Protein AF-A0A7X7I0T3-F1 (afdb_monomer)

Secondary structure (DSSP, 8-state):
-HHHHHHHHHHHHHHHHHHHHHHHT---SHHHHHHHHHHHHHHHHHHHHHHHHHHHHHHHHHHHHHHHHH-HHHHIIIIIS--TT-HHHHTTTHHHHTTTT-SEEEEEETT-BEEEESS-GGGTT-B-HHHHHH--SS-EEEEEEETTEEEEEEEEEEEEEETTEEEEEEEEEE-SHHHHHHH--STTEEEEEEETTEEESS--S-BPPPBTTEEEETTEEEEEEEEE--BSSTT--EEEEEEE--

pLDDT: mean 88.67, std 10.83, range [48.09, 98.12]

Sequence (246 aa):
MIKTGVYIVITIIVTALLTMLIVKSLPVTDSTVRSVVTITDAELAVKERIAQLNAEMTAQINAFCNAVVADRYFSLKLYGENDRSAQEVVAFAGKYMSAMGFSALKIADSDHLIISSGHFPASSGNEIKKQISEYKNAPAVGNETIVDHTVLMYQIKKEFRISDYKLYALGGIEINESFFKKLTPWSKVSVFMKRGNTYEGIDVKTISELKDGKIIINDKEYFATTVPLASTDNGTETSLIVTLEK

Nearest PDB structures (foldseek):
  2zbb-assembly2_D  TM=5.749E-01  e=2.618E-06  unclassified
  3e4q-assembly1_A  TM=6.042E-01  e=1.495E-05  Sinorhizobium meliloti
  7psg-assembly2_D  TM=4.494E-01  e=7.888E-04  Pectobacterium atrosepticum SCRI1043
  6zj8-assembly3_C  TM=5.612E-01  e=1.794E-02  Bordetella pertussis Tohama I
  7k5n-assembly1_A-2  TM=4.704E-01  e=1.251E-02  Aeromonas caviae

Radius of gyration: 28.3 Å; Cα contacts (8 Å, |Δi|>4): 415; chains: 1; bounding box: 64×40×103 Å

Mean predicted aligned error: 9.07 Å

Foldseek 3Di:
DVVVVVVVVVVVVVVVVVVVVVVVPDPPPPPVVVQVVVQVVLLVLLVVLVVVVFVLQLVLQVVLLVVCLPDPVLCCCCPVVVPLVDPCFLQVQLVRQVVSQFPWKFKAFPQQATSYINQDSVSGRPHPPLVQVLADQTWAWDWDDRPHDIFIWGKGKDWDDRVVTIMMMMTTHTPALVVQVSSRPDDQKGKWKDWAPDIHNDDAPDWDDQDPQWIAGPNDIWRWDWAWGHHSPPPTTMIMIMTGHD

Structure (mmCIF, N/CA/C/O backbone):
data_AF-A0A7X7I0T3-F1
#
_entry.id   AF-A0A7X7I0T3-F1
#
loop_
_atom_site.group_PDB
_atom_site.id
_atom_site.type_symbol
_atom_site.label_atom_id
_atom_site.label_alt_id
_atom_site.label_comp_id
_atom_site.label_asym_id
_atom_site.label_entity_id
_atom_site.label_seq_id
_atom_site.pdbx_PDB_ins_code
_atom_site.Cartn_x
_atom_site.Cartn_y
_atom_site.Cartn_z
_atom_site.occupancy
_atom_site.B_iso_or_equiv
_atom_site.auth_seq_id
_atom_site.auth_comp_id
_atom_site.auth_asym_id
_atom_site.auth_atom_id
_atom_site.pdbx_PDB_model_num
ATOM 1 N N . MET A 1 1 ? -38.958 -22.159 75.747 1.00 53.78 1 MET A N 1
ATOM 2 C CA . MET A 1 1 ? -37.638 -21.869 75.138 1.00 53.78 1 MET A CA 1
ATOM 3 C C . MET A 1 1 ? -37.403 -22.502 73.762 1.00 53.78 1 MET A C 1
ATOM 5 O O . MET A 1 1 ? -36.651 -21.926 72.996 1.00 53.78 1 MET A O 1
ATOM 9 N N . ILE A 1 2 ? -38.049 -23.619 73.392 1.00 54.34 2 ILE A N 1
ATOM 10 C CA . ILE A 1 2 ? -37.765 -24.326 72.121 1.00 54.34 2 ILE A CA 1
ATOM 11 C C . ILE A 1 2 ? -38.328 -23.606 70.874 1.00 54.34 2 ILE A C 1
ATOM 13 O O . ILE A 1 2 ? -37.705 -23.624 69.818 1.00 54.34 2 ILE A O 1
ATOM 17 N N . LYS A 1 3 ? -39.467 -22.902 70.985 1.00 54.00 3 LYS A N 1
ATOM 18 C CA . LYS A 1 3 ? -40.108 -22.235 69.831 1.00 54.00 3 LYS A CA 1
ATOM 19 C C . LYS A 1 3 ? -39.268 -21.095 69.238 1.00 54.00 3 LYS A C 1
ATOM 21 O O . LYS A 1 3 ? -39.251 -20.938 68.026 1.00 54.00 3 LYS A O 1
ATOM 26 N N . THR A 1 4 ? -38.539 -20.340 70.060 1.00 58.94 4 THR A N 1
ATOM 27 C CA . THR A 1 4 ? -37.756 -19.173 69.613 1.00 58.94 4 THR A CA 1
ATOM 28 C C . THR A 1 4 ? -36.554 -19.568 68.750 1.00 58.94 4 THR A C 1
ATOM 30 O O . THR A 1 4 ? -36.248 -18.879 67.783 1.00 58.94 4 THR A O 1
ATOM 33 N N . GLY A 1 5 ? -35.918 -20.710 69.039 1.00 62.66 5 GLY A N 1
ATOM 34 C CA . GLY A 1 5 ? -34.796 -21.217 68.242 1.00 62.66 5 GLY A CA 1
ATOM 35 C C . GLY A 1 5 ? -35.208 -21.641 66.829 1.00 62.66 5 GLY A C 1
ATOM 36 O O . GLY A 1 5 ? -34.481 -21.385 65.875 1.00 62.66 5 GLY A O 1
ATOM 37 N N . VAL A 1 6 ? -36.409 -22.208 66.676 1.00 72.69 6 VAL A N 1
ATOM 38 C CA . VAL A 1 6 ? -36.930 -22.650 65.371 1.00 72.69 6 VAL A CA 1
ATOM 39 C C . VAL A 1 6 ? -37.205 -21.460 64.446 1.00 72.69 6 VAL A C 1
ATOM 41 O O . VAL A 1 6 ? -36.849 -21.510 63.272 1.00 72.69 6 VAL A O 1
ATOM 44 N N . TYR A 1 7 ? -37.756 -20.359 64.969 1.00 74.12 7 TYR A N 1
ATOM 45 C CA . TYR A 1 7 ? -37.988 -19.151 64.169 1.00 74.12 7 TYR A CA 1
ATOM 46 C C . TYR A 1 7 ? -36.688 -18.510 63.682 1.00 74.12 7 TYR A C 1
ATOM 48 O O . TYR A 1 7 ? -36.622 -18.093 62.533 1.00 74.12 7 TYR A O 1
ATOM 56 N N . ILE A 1 8 ? -35.639 -18.475 64.509 1.00 78.69 8 ILE A N 1
ATOM 57 C CA . ILE A 1 8 ? -34.341 -17.909 64.110 1.00 78.69 8 ILE A CA 1
ATOM 58 C C . ILE A 1 8 ? -33.733 -18.714 62.954 1.00 78.69 8 ILE A C 1
ATOM 60 O O . ILE A 1 8 ? -33.267 -18.130 61.977 1.00 78.69 8 ILE A O 1
ATOM 64 N N . VAL A 1 9 ? -33.794 -20.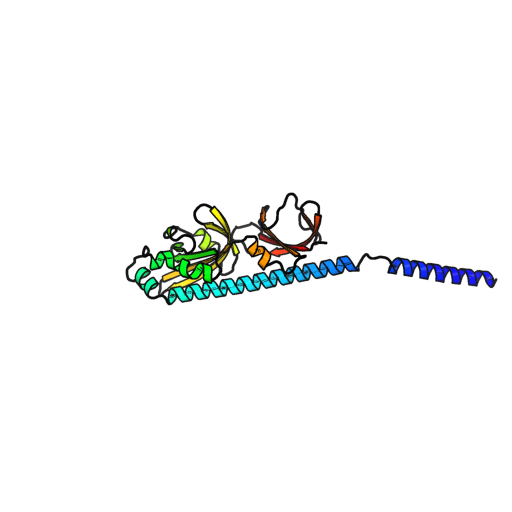047 63.029 1.00 79.75 9 VAL A N 1
ATOM 65 C CA . VAL A 1 9 ? -33.272 -20.930 61.976 1.00 79.75 9 VAL A CA 1
ATOM 66 C C . VAL A 1 9 ? -34.047 -20.754 60.669 1.00 79.75 9 VAL A C 1
ATOM 68 O O . VAL A 1 9 ? -33.432 -20.626 59.612 1.00 79.75 9 VAL A O 1
ATOM 71 N N . ILE A 1 10 ? -35.380 -20.677 60.727 1.00 80.81 10 ILE A N 1
ATOM 72 C CA . ILE A 1 10 ? -36.215 -20.460 59.536 1.00 80.81 10 ILE A CA 1
ATOM 73 C C . ILE A 1 10 ? -35.898 -19.107 58.892 1.00 80.81 10 ILE A C 1
ATOM 75 O O . ILE A 1 10 ? -35.709 -19.045 57.679 1.00 80.81 10 ILE A O 1
ATOM 79 N N . THR A 1 11 ? -35.777 -18.039 59.684 1.00 80.06 11 THR A N 1
ATOM 80 C CA . THR A 1 11 ? -35.464 -16.707 59.153 1.00 80.06 11 THR A CA 1
ATOM 81 C C . THR A 1 11 ? -34.104 -16.699 58.461 1.00 80.06 11 THR A C 1
ATOM 83 O O . THR A 1 11 ? -34.007 -16.198 57.350 1.00 80.06 11 THR A O 1
ATOM 86 N N . ILE A 1 12 ? -33.067 -17.313 59.043 1.00 83.38 12 ILE A N 1
ATOM 87 C CA . ILE A 1 12 ? -31.734 -17.390 58.416 1.00 83.38 12 ILE A CA 1
ATOM 88 C C . ILE A 1 12 ? -31.794 -18.121 57.069 1.00 83.38 12 ILE A C 1
ATOM 90 O O . ILE A 1 12 ? -31.225 -17.642 56.089 1.00 83.38 12 ILE A O 1
ATOM 94 N N . ILE A 1 13 ? -32.510 -19.248 57.005 1.00 82.81 13 ILE A N 1
ATOM 95 C CA . ILE A 1 13 ? -32.644 -20.036 55.774 1.00 82.81 13 ILE A CA 1
ATOM 96 C C . ILE A 1 13 ? -33.367 -19.226 54.694 1.00 82.81 13 ILE A C 1
ATOM 98 O O . ILE A 1 13 ? -32.905 -19.184 53.556 1.00 82.81 13 ILE A O 1
ATOM 102 N N . VAL A 1 14 ? -34.461 -18.543 55.042 1.00 83.19 14 VAL A N 1
ATOM 103 C CA . VAL A 1 14 ? -35.238 -17.737 54.089 1.00 83.19 14 VAL A CA 1
ATOM 104 C C . VAL A 1 14 ? -34.420 -16.554 53.571 1.00 83.19 14 VAL A C 1
ATOM 106 O O . VAL A 1 14 ? -34.392 -16.325 52.363 1.00 83.19 14 VAL A O 1
ATOM 109 N N . THR A 1 15 ? -33.697 -15.840 54.439 1.00 80.75 15 THR A N 1
ATOM 110 C CA . THR A 1 15 ? -32.866 -14.700 54.019 1.00 80.75 15 THR A CA 1
ATOM 111 C C . THR A 1 15 ? -31.697 -15.144 53.142 1.00 80.75 15 THR A C 1
ATOM 113 O O . THR A 1 15 ? -31.389 -14.466 52.166 1.00 80.75 15 THR A O 1
ATOM 116 N N . ALA A 1 16 ? -31.073 -16.290 53.443 1.00 78.81 16 ALA A N 1
ATOM 117 C CA . AL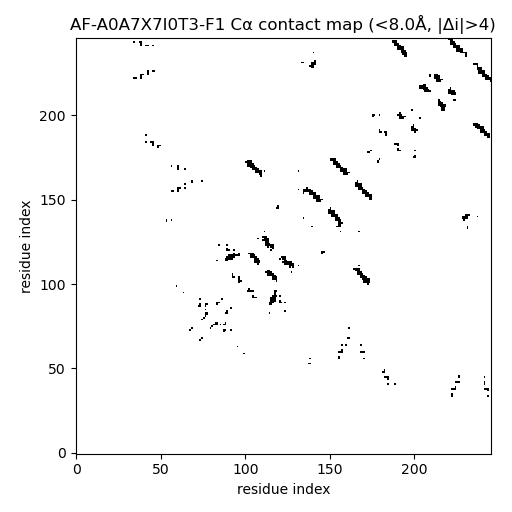A A 1 16 ? -30.010 -16.870 52.621 1.00 78.81 16 ALA A CA 1
ATOM 118 C C . ALA A 1 16 ? -30.523 -17.326 51.245 1.00 78.81 16 ALA A C 1
ATOM 120 O O . ALA A 1 16 ? -29.848 -17.135 50.234 1.00 78.81 16 ALA A O 1
ATOM 121 N N . LEU A 1 17 ? -31.738 -17.883 51.182 1.00 81.06 17 LEU A N 1
ATOM 122 C CA . LEU A 1 17 ? -32.360 -18.264 49.914 1.00 81.06 17 LEU A CA 1
ATOM 123 C C . LEU A 1 17 ? -32.689 -17.031 49.060 1.00 81.06 17 LEU A C 1
ATOM 125 O O . LEU A 1 17 ? -32.440 -17.031 47.855 1.00 81.06 17 LEU A O 1
ATOM 129 N N . LEU A 1 18 ? -33.216 -15.973 49.687 1.00 79.81 18 LEU A N 1
ATOM 130 C CA . LEU A 1 18 ? -33.549 -14.714 49.019 1.00 79.81 18 LEU A CA 1
ATOM 131 C C . LEU A 1 18 ? -32.305 -13.996 48.494 1.00 79.81 18 LEU A C 1
ATOM 133 O O . LEU A 1 18 ? -32.304 -13.564 47.344 1.00 79.81 18 LEU A O 1
ATOM 137 N N . THR A 1 19 ? -31.228 -13.904 49.278 1.00 72.69 19 THR A N 1
ATOM 138 C CA . THR A 1 19 ? -29.970 -13.308 48.800 1.00 72.69 19 THR A CA 1
ATOM 139 C C . THR A 1 19 ? -29.355 -14.127 47.673 1.00 72.69 19 THR A C 1
ATOM 141 O O . THR A 1 19 ? -28.902 -13.551 46.688 1.00 72.69 19 THR A O 1
ATOM 144 N N . MET A 1 20 ? -29.409 -15.460 47.745 1.00 73.62 20 MET A N 1
ATOM 145 C CA . MET A 1 20 ? -28.908 -16.328 46.678 1.00 73.62 20 MET A CA 1
ATOM 146 C C . MET A 1 20 ? -29.720 -16.195 45.379 1.00 73.62 20 MET A C 1
ATOM 148 O O . MET A 1 20 ? -29.139 -16.187 44.293 1.00 73.62 20 MET A O 1
ATOM 152 N N . LEU A 1 21 ? -31.047 -16.049 45.474 1.00 70.56 21 LEU A N 1
ATOM 153 C CA . LEU A 1 21 ? -31.927 -15.787 44.330 1.00 70.56 21 LEU A CA 1
ATOM 154 C C . LEU A 1 21 ? -31.662 -14.412 43.707 1.00 70.56 21 LEU A C 1
ATOM 156 O O . LEU A 1 21 ? -31.541 -14.318 42.488 1.00 70.56 21 LEU A O 1
ATOM 160 N N . ILE A 1 22 ? -31.495 -13.371 44.529 1.00 70.00 22 ILE A N 1
ATOM 161 C CA . ILE A 1 22 ? -31.182 -12.014 44.059 1.00 70.00 22 ILE A CA 1
ATOM 162 C C . ILE A 1 22 ? -29.817 -11.995 43.356 1.00 70.00 22 ILE A C 1
ATOM 164 O O . ILE A 1 22 ? -29.715 -11.480 42.245 1.00 70.00 22 ILE A O 1
ATOM 168 N N . VAL A 1 23 ? -28.792 -12.635 43.931 1.00 63.88 23 VAL A N 1
ATOM 169 C CA . VAL A 1 23 ? -27.448 -12.721 43.330 1.00 63.88 23 VAL A CA 1
ATOM 170 C C . VAL A 1 23 ? -27.455 -13.511 42.018 1.00 63.88 23 VAL A C 1
ATOM 172 O O . VAL A 1 23 ? -26.818 -13.086 41.059 1.00 63.88 23 VAL A O 1
ATOM 175 N N . LYS A 1 24 ? -28.214 -14.614 41.924 1.00 56.97 24 LYS A N 1
ATOM 176 C CA . LYS A 1 24 ? -28.375 -15.372 40.667 1.00 56.97 24 LYS A CA 1
ATOM 177 C C . LYS A 1 24 ? -29.175 -14.629 39.593 1.00 56.97 24 LYS A C 1
ATOM 179 O O . LYS A 1 24 ? -29.073 -14.986 38.425 1.00 56.97 24 LYS A O 1
ATOM 184 N N . SER A 1 25 ? -29.967 -13.628 39.976 1.00 56.88 25 SER A N 1
ATOM 185 C CA . SER A 1 25 ? -30.783 -12.827 39.056 1.00 56.88 25 SER A CA 1
ATOM 186 C C . SER A 1 25 ? -30.092 -11.559 38.536 1.00 56.88 25 SER A C 1
ATOM 188 O O . SER A 1 25 ? -30.668 -10.866 37.702 1.00 56.88 25 SER A O 1
ATOM 190 N N . LEU A 1 26 ? -28.871 -11.246 38.994 1.00 49.88 26 LEU A N 1
ATOM 191 C CA . LEU A 1 26 ? -28.099 -10.095 38.513 1.00 49.88 26 LEU A CA 1
ATOM 192 C C . LEU A 1 26 ? -27.456 -10.411 37.143 1.00 49.88 26 LEU A C 1
ATOM 194 O O . LEU A 1 26 ? -26.503 -11.188 37.095 1.00 49.88 26 LEU A O 1
ATOM 198 N N . PRO A 1 27 ? -27.891 -9.799 36.023 1.00 49.69 27 PRO A N 1
ATOM 199 C CA . PRO A 1 27 ? -27.422 -10.143 34.676 1.00 49.69 27 PRO A CA 1
ATOM 200 C C . PRO A 1 27 ? -26.126 -9.410 34.260 1.00 49.69 27 PRO A C 1
ATOM 202 O O . PRO A 1 27 ? -25.929 -9.103 33.087 1.00 49.69 27 PRO A O 1
ATOM 205 N N . VAL A 1 28 ? -25.239 -9.061 35.197 1.00 48.09 28 VAL A N 1
ATOM 206 C CA . VAL A 1 28 ? -24.283 -7.950 34.978 1.00 48.09 28 VAL A CA 1
ATOM 207 C C . VAL A 1 28 ? -22.886 -8.371 34.482 1.00 48.09 28 VAL A C 1
ATOM 209 O O . VAL A 1 28 ? -22.123 -7.521 34.033 1.00 48.09 28 VAL A O 1
ATOM 212 N N . THR A 1 29 ? -22.528 -9.655 34.461 1.00 51.72 29 THR A N 1
ATOM 213 C CA . THR A 1 29 ? -21.153 -10.078 34.102 1.00 51.72 29 THR A CA 1
ATOM 214 C C . THR A 1 29 ? -21.006 -10.777 32.752 1.00 51.72 29 THR A C 1
ATOM 216 O O . THR A 1 29 ? -19.935 -10.697 32.156 1.00 51.72 29 THR A O 1
ATOM 219 N N . ASP A 1 30 ? -22.052 -11.403 32.216 1.00 57.19 30 ASP A N 1
ATOM 220 C CA . ASP A 1 30 ? -21.900 -12.297 31.057 1.00 57.19 30 ASP A CA 1
ATOM 221 C C . ASP A 1 30 ? -21.823 -11.539 29.713 1.00 57.19 30 ASP A C 1
ATOM 223 O O . ASP A 1 30 ? -21.045 -11.882 28.824 1.00 57.19 30 ASP A O 1
ATOM 227 N N . SER A 1 31 ? -22.574 -10.442 29.563 1.00 60.25 31 SER A N 1
ATOM 228 C CA . SER A 1 31 ? -22.616 -9.659 28.316 1.00 60.25 31 SER A CA 1
ATOM 229 C C . SER A 1 31 ? -21.352 -8.826 28.084 1.00 60.25 31 SER A C 1
ATOM 231 O O . SER A 1 31 ? -20.845 -8.773 26.962 1.00 60.25 31 SER A O 1
ATOM 233 N N . THR A 1 32 ? -20.810 -8.208 29.135 1.00 62.56 32 THR A N 1
ATOM 234 C CA . THR A 1 32 ? -19.589 -7.393 29.053 1.00 62.56 32 THR A CA 1
ATOM 235 C C . THR A 1 32 ? -18.366 -8.262 28.783 1.00 62.56 32 THR A C 1
ATOM 237 O O . THR A 1 32 ? -17.605 -7.958 27.870 1.00 62.56 32 THR A O 1
ATOM 240 N N . VAL A 1 33 ? -18.200 -9.377 29.507 1.00 65.69 33 VAL A N 1
ATOM 241 C CA . VAL A 1 33 ? -17.082 -10.312 29.285 1.00 65.69 33 VAL A CA 1
ATOM 242 C C . VAL A 1 33 ? -17.146 -10.891 27.873 1.00 65.69 33 VAL A C 1
ATOM 244 O O . VAL A 1 33 ? -16.141 -10.892 27.166 1.00 65.69 33 VAL A O 1
ATOM 247 N N . ARG A 1 34 ? -18.336 -11.287 27.407 1.00 68.25 34 ARG A N 1
ATOM 248 C CA . ARG A 1 34 ? -18.523 -11.779 26.038 1.00 68.25 34 ARG A CA 1
ATOM 249 C C . ARG A 1 34 ? -18.203 -10.722 24.980 1.00 68.25 34 ARG A C 1
ATOM 251 O O . ARG A 1 34 ? -17.594 -11.056 23.968 1.00 68.25 34 ARG A O 1
ATOM 258 N N . SER A 1 35 ? -18.567 -9.461 25.209 1.00 72.75 35 SER A N 1
ATOM 259 C CA . SER A 1 35 ? -18.270 -8.361 24.278 1.00 72.75 35 SER A CA 1
ATOM 260 C C . SER A 1 35 ? -16.774 -8.039 24.223 1.00 72.75 35 SER A C 1
ATOM 262 O O . SER A 1 35 ? -16.250 -7.805 23.138 1.00 72.75 35 SER A O 1
ATOM 264 N N . VAL A 1 36 ? -16.076 -8.098 25.366 1.00 73.69 36 VAL A N 1
ATOM 265 C CA . VAL A 1 36 ? -14.615 -7.924 25.443 1.00 73.69 36 VAL A CA 1
ATOM 266 C C . VAL A 1 36 ? -13.885 -9.052 24.708 1.00 73.69 36 VAL A C 1
ATOM 268 O O . VAL A 1 36 ? -13.007 -8.783 23.899 1.00 73.69 36 VAL A O 1
ATOM 271 N N . VAL A 1 37 ? -14.289 -10.309 24.912 1.00 74.38 37 VAL A N 1
ATOM 272 C CA . VAL A 1 37 ? -13.724 -11.442 24.156 1.00 74.38 37 VAL A CA 1
ATOM 273 C C . VAL A 1 37 ? -13.967 -11.256 22.655 1.00 74.38 37 VAL A C 1
ATOM 275 O O . VAL A 1 37 ? -13.044 -11.367 21.857 1.00 74.38 37 VAL A O 1
ATOM 278 N N . THR A 1 38 ? -15.182 -10.854 22.273 1.00 84.56 38 THR A N 1
ATOM 279 C CA . THR A 1 38 ? -15.547 -10.669 20.860 1.00 84.56 38 THR A CA 1
ATOM 280 C C . THR A 1 38 ? -14.760 -9.534 20.188 1.00 84.56 38 THR A C 1
ATOM 282 O O . THR A 1 38 ? -14.400 -9.665 19.020 1.00 84.56 38 THR A O 1
ATOM 285 N N . ILE A 1 39 ? -14.475 -8.421 20.884 1.00 91.06 39 ILE A N 1
ATOM 286 C CA . ILE A 1 39 ? -13.665 -7.333 20.305 1.00 91.06 39 ILE A CA 1
ATOM 287 C C . ILE A 1 39 ? -12.184 -7.718 20.205 1.00 91.06 39 ILE A C 1
ATOM 289 O O . ILE A 1 39 ? -11.536 -7.353 19.228 1.00 91.06 39 ILE A O 1
ATOM 293 N N . THR A 1 40 ? -11.653 -8.500 21.151 1.00 90.38 40 THR A N 1
ATOM 294 C CA . THR A 1 40 ? -10.288 -9.040 21.056 1.00 90.38 40 THR A CA 1
ATOM 295 C C . THR A 1 40 ? -10.154 -10.018 19.888 1.00 90.38 40 THR A C 1
ATOM 297 O O . THR A 1 40 ? -9.192 -9.929 19.126 1.00 90.38 40 THR A O 1
ATOM 300 N N . ASP A 1 41 ? -11.141 -10.891 19.681 1.00 92.00 41 ASP A N 1
ATOM 301 C CA . ASP A 1 41 ? -11.177 -11.786 18.520 1.00 92.00 41 ASP A CA 1
ATOM 302 C C . ASP A 1 41 ? -11.267 -10.991 17.206 1.00 92.00 41 ASP A C 1
ATOM 304 O O . ASP A 1 41 ? -10.609 -11.326 16.219 1.00 92.00 41 ASP A O 1
ATOM 308 N N . ALA A 1 42 ? -12.043 -9.900 17.192 1.00 94.06 42 ALA A N 1
ATOM 309 C CA . ALA A 1 42 ? -12.144 -9.010 16.037 1.00 94.06 42 ALA A CA 1
ATOM 310 C C . ALA A 1 42 ? -10.808 -8.322 15.732 1.00 94.06 42 ALA A C 1
ATOM 312 O O . ALA A 1 42 ? -10.401 -8.254 14.573 1.00 94.06 42 ALA A O 1
ATOM 313 N N . GLU A 1 43 ? -10.105 -7.848 16.762 1.00 95.50 43 GLU A N 1
ATOM 314 C CA . GLU A 1 43 ? -8.767 -7.270 16.638 1.00 95.50 43 GLU A CA 1
ATOM 315 C C . GLU A 1 43 ? -7.781 -8.256 16.014 1.00 95.50 43 GLU A C 1
ATOM 317 O O . GLU A 1 43 ? -7.042 -7.900 15.094 1.00 95.50 43 GLU A O 1
ATOM 322 N N . LEU A 1 44 ? -7.782 -9.499 16.505 1.00 95.31 44 LEU A N 1
ATOM 323 C CA . LEU A 1 44 ? -6.905 -10.552 16.011 1.00 95.31 44 LEU A CA 1
ATOM 324 C C . LEU A 1 44 ? -7.208 -10.867 14.544 1.00 95.31 44 LEU A C 1
ATOM 326 O O . LEU A 1 44 ? -6.293 -10.874 13.724 1.00 95.31 44 LEU A O 1
ATOM 330 N N . ALA A 1 45 ? -8.484 -11.024 14.190 1.00 96.06 45 ALA A N 1
ATOM 331 C CA . ALA A 1 45 ? -8.901 -11.270 12.813 1.00 96.06 45 ALA A CA 1
ATOM 332 C C . ALA A 1 45 ? -8.509 -10.118 11.868 1.00 96.06 45 ALA A C 1
ATOM 334 O O . ALA A 1 45 ? -8.067 -10.356 10.744 1.00 96.06 45 ALA A O 1
ATOM 335 N N . VAL A 1 46 ? -8.628 -8.862 12.315 1.00 97.12 46 VAL A N 1
ATOM 336 C CA . VAL A 1 46 ? -8.185 -7.691 11.541 1.00 97.12 46 VAL A CA 1
ATOM 337 C C . VAL A 1 46 ? -6.664 -7.703 11.364 1.00 97.12 46 VAL A C 1
ATOM 339 O O . VAL A 1 46 ? -6.182 -7.509 10.247 1.00 97.12 46 VAL A O 1
ATOM 342 N N . LYS A 1 47 ? -5.894 -7.994 12.421 1.00 97.19 47 LYS A N 1
ATOM 343 C CA . LYS A 1 47 ? -4.428 -8.135 12.348 1.00 97.19 47 LYS A CA 1
ATOM 344 C C . LYS A 1 47 ? -4.003 -9.233 11.372 1.00 97.19 47 LYS A C 1
ATOM 346 O O . LYS A 1 47 ? -3.103 -9.008 10.564 1.00 97.19 47 LYS A O 1
ATOM 351 N N . GLU A 1 48 ? -4.661 -10.388 11.405 1.00 96.88 48 GLU A N 1
ATOM 352 C CA . GLU A 1 48 ? -4.407 -11.494 10.476 1.00 96.88 48 GLU A CA 1
ATOM 353 C C . GLU A 1 48 ? -4.701 -11.101 9.026 1.00 96.88 48 GLU A C 1
ATOM 355 O O . GLU A 1 48 ? -3.885 -11.363 8.144 1.00 96.88 48 GLU A O 1
ATOM 360 N N . ARG A 1 49 ? -5.816 -10.409 8.769 1.00 97.06 49 ARG A N 1
ATOM 361 C CA . ARG A 1 49 ? -6.171 -9.928 7.423 1.00 97.06 49 ARG A CA 1
ATOM 362 C C . ARG A 1 49 ? -5.188 -8.890 6.887 1.00 97.06 49 ARG A C 1
ATOM 364 O O . ARG A 1 49 ? -4.851 -8.935 5.708 1.00 97.06 49 ARG A O 1
ATOM 371 N N . ILE A 1 50 ? -4.674 -7.996 7.733 1.00 96.56 50 ILE A N 1
ATOM 372 C CA . ILE A 1 50 ? -3.598 -7.064 7.349 1.00 96.56 50 ILE A CA 1
ATOM 373 C C . ILE A 1 50 ? -2.314 -7.832 7.033 1.00 96.56 50 ILE A C 1
ATOM 375 O O . ILE A 1 50 ? -1.644 -7.534 6.048 1.00 96.56 50 ILE A O 1
ATOM 379 N N . ALA A 1 51 ? -1.962 -8.834 7.842 1.00 96.00 51 ALA A N 1
ATOM 380 C CA . ALA A 1 51 ? -0.783 -9.656 7.590 1.00 96.00 51 ALA A CA 1
ATOM 381 C C . ALA A 1 51 ? -0.898 -10.427 6.263 1.00 96.00 51 ALA A C 1
ATOM 383 O O . ALA A 1 51 ? 0.067 -10.473 5.498 1.00 96.00 51 ALA A O 1
ATOM 384 N N . GLN A 1 52 ? -2.082 -10.969 5.959 1.00 96.38 52 GLN A N 1
ATOM 385 C CA . GLN A 1 52 ? -2.391 -11.597 4.672 1.00 96.38 52 GLN A CA 1
ATOM 386 C C . GLN A 1 52 ? -2.265 -10.595 3.522 1.00 96.38 52 GLN A C 1
ATOM 388 O O . GLN A 1 52 ? -1.534 -10.862 2.572 1.00 96.38 52 GLN A O 1
ATOM 393 N N . LEU A 1 53 ? -2.871 -9.410 3.647 1.00 96.12 53 LEU A N 1
ATOM 394 C CA . LEU A 1 53 ? -2.764 -8.346 2.647 1.00 96.12 53 LEU A CA 1
ATOM 395 C C . LEU A 1 53 ? -1.302 -7.946 2.393 1.00 96.12 53 LEU A C 1
ATOM 397 O O . LEU A 1 53 ? -0.881 -7.801 1.248 1.00 96.12 53 LEU A O 1
ATOM 401 N N . ASN A 1 54 ? -0.497 -7.830 3.450 1.00 96.00 54 ASN A N 1
ATOM 402 C CA . ASN A 1 54 ? 0.926 -7.521 3.339 1.00 96.00 54 ASN A CA 1
ATOM 403 C C . ASN A 1 54 ? 1.697 -8.604 2.586 1.00 96.00 54 ASN A C 1
ATOM 405 O O . ASN A 1 54 ? 2.550 -8.288 1.750 1.00 96.00 54 ASN A O 1
ATOM 409 N N . ALA A 1 55 ? 1.407 -9.873 2.874 1.00 96.12 55 ALA A N 1
ATOM 410 C CA . ALA A 1 55 ? 2.013 -11.001 2.184 1.00 96.12 55 ALA A CA 1
ATOM 411 C C . ALA A 1 55 ? 1.612 -11.030 0.700 1.00 96.12 55 ALA A C 1
ATOM 413 O O . ALA A 1 55 ? 2.482 -11.187 -0.158 1.00 96.12 55 ALA A O 1
ATOM 414 N N . GLU A 1 56 ? 0.333 -10.805 0.391 1.00 96.38 56 GLU A N 1
ATOM 415 C CA . GLU A 1 56 ? -0.191 -10.725 -0.977 1.00 96.38 56 GLU A CA 1
ATOM 416 C C . GLU A 1 56 ? 0.467 -9.595 -1.772 1.00 96.38 56 GLU A C 1
ATOM 418 O O . GLU A 1 56 ? 1.045 -9.849 -2.830 1.00 96.38 56 GLU A O 1
ATOM 423 N N . MET A 1 57 ? 0.473 -8.369 -1.238 1.00 96.94 57 MET A N 1
ATOM 424 C CA . MET A 1 57 ? 1.114 -7.216 -1.880 1.00 96.94 57 MET A CA 1
ATOM 425 C C . MET A 1 57 ? 2.609 -7.453 -2.111 1.00 96.94 57 MET A C 1
ATOM 427 O O . MET A 1 57 ? 3.146 -7.104 -3.164 1.00 96.94 57 MET A O 1
ATOM 431 N N . THR A 1 58 ? 3.289 -8.080 -1.147 1.00 96.62 58 THR A N 1
ATOM 432 C CA . THR A 1 58 ? 4.707 -8.441 -1.268 1.00 96.62 58 THR A CA 1
ATOM 433 C C . THR A 1 58 ? 4.929 -9.471 -2.374 1.00 96.62 58 THR A C 1
ATOM 435 O O . THR A 1 58 ? 5.852 -9.332 -3.177 1.00 96.62 58 THR A O 1
ATOM 438 N N . ALA A 1 59 ? 4.086 -10.501 -2.455 1.00 96.94 59 ALA A N 1
ATOM 439 C CA . ALA A 1 59 ? 4.162 -11.502 -3.513 1.00 96.94 59 ALA A CA 1
ATOM 440 C C . ALA A 1 59 ? 3.907 -10.879 -4.895 1.00 96.94 59 ALA A C 1
ATOM 442 O O . ALA A 1 59 ? 4.681 -11.111 -5.824 1.00 96.94 59 ALA A O 1
ATOM 443 N N . GLN A 1 60 ? 2.880 -10.035 -5.014 1.00 97.38 60 GLN A N 1
ATOM 444 C CA . GLN A 1 60 ? 2.507 -9.348 -6.251 1.00 97.38 60 GLN A CA 1
ATOM 445 C C . GLN A 1 60 ? 3.606 -8.404 -6.743 1.00 97.38 60 GLN A C 1
ATOM 447 O O . GLN A 1 60 ? 3.995 -8.486 -7.907 1.00 97.38 60 GLN A O 1
ATOM 452 N N . ILE A 1 61 ? 4.168 -7.556 -5.871 1.00 97.44 61 ILE A N 1
ATOM 453 C CA . ILE A 1 61 ? 5.231 -6.627 -6.283 1.00 97.44 61 ILE A CA 1
ATOM 454 C C . ILE A 1 61 ? 6.513 -7.374 -6.673 1.00 97.44 61 ILE A C 1
ATOM 456 O O . ILE A 1 61 ? 7.184 -6.988 -7.625 1.00 97.44 61 ILE A O 1
ATOM 460 N N . ASN A 1 62 ? 6.838 -8.484 -6.001 1.00 97.12 62 ASN A N 1
ATOM 461 C CA . ASN A 1 62 ? 7.980 -9.316 -6.383 1.00 97.12 62 ASN A CA 1
ATOM 462 C C . ASN A 1 62 ? 7.751 -9.996 -7.742 1.00 97.12 62 ASN A C 1
ATOM 464 O O . ASN A 1 62 ? 8.654 -10.007 -8.579 1.00 97.12 62 ASN A O 1
ATOM 468 N N . ALA A 1 63 ? 6.551 -10.533 -7.982 1.00 97.69 63 ALA A N 1
ATOM 469 C CA . ALA A 1 63 ? 6.186 -11.122 -9.268 1.00 97.69 63 ALA A CA 1
ATOM 470 C C . ALA A 1 63 ? 6.246 -10.084 -10.399 1.00 97.69 63 ALA A C 1
ATOM 472 O O . ALA A 1 63 ? 6.764 -10.382 -11.474 1.00 97.69 63 ALA A O 1
ATOM 473 N N . PHE A 1 64 ? 5.793 -8.856 -10.136 1.00 98.12 64 PHE A N 1
ATOM 474 C CA . PHE A 1 64 ? 5.927 -7.740 -11.064 1.00 98.12 64 PHE A CA 1
ATOM 475 C C . PHE A 1 64 ? 7.386 -7.436 -11.394 1.00 98.12 64 PHE A C 1
ATOM 477 O O . PHE A 1 64 ? 7.745 -7.438 -12.567 1.00 98.12 64 PHE A O 1
ATOM 484 N N . CYS A 1 65 ? 8.244 -7.243 -10.388 1.00 97.69 65 CYS A N 1
ATOM 485 C CA . CYS A 1 65 ? 9.667 -6.990 -10.619 1.00 97.69 65 CYS A CA 1
ATOM 486 C C . CYS A 1 65 ? 10.313 -8.101 -11.461 1.00 97.69 65 CYS A C 1
ATOM 488 O O . CYS A 1 65 ? 11.063 -7.807 -12.387 1.00 97.69 65 CYS A O 1
ATOM 490 N N . ASN A 1 66 ? 9.983 -9.368 -11.196 1.00 97.19 66 ASN A N 1
ATOM 491 C CA . ASN A 1 66 ? 10.480 -10.496 -11.986 1.00 97.19 66 ASN A CA 1
ATOM 492 C C . ASN A 1 66 ? 9.989 -10.450 -13.442 1.00 97.19 66 ASN A C 1
ATOM 494 O O . ASN A 1 66 ? 10.763 -10.743 -14.351 1.00 97.19 66 ASN A O 1
ATOM 498 N N . ALA A 1 67 ? 8.732 -10.060 -13.674 1.00 96.75 67 ALA A N 1
ATOM 499 C CA . ALA A 1 67 ? 8.189 -9.890 -15.019 1.00 96.75 67 ALA A CA 1
ATOM 500 C C . ALA A 1 67 ? 8.898 -8.763 -15.785 1.00 96.75 67 ALA A C 1
ATOM 502 O O . ALA A 1 67 ? 9.231 -8.947 -16.951 1.00 96.75 67 ALA A O 1
ATOM 503 N N . VAL A 1 68 ? 9.194 -7.636 -15.124 1.00 96.62 68 VAL A N 1
ATOM 504 C CA . VAL A 1 68 ? 9.974 -6.538 -15.720 1.00 96.62 68 VAL A CA 1
ATOM 505 C C . VAL A 1 68 ? 11.379 -7.021 -16.097 1.00 96.62 68 VAL A C 1
ATOM 507 O O . VAL 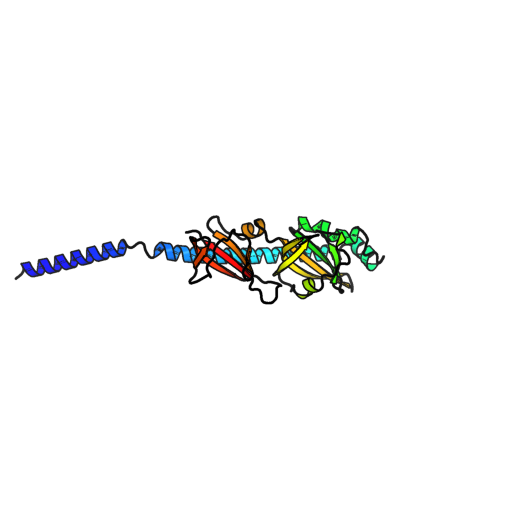A 1 68 ? 11.831 -6.788 -17.212 1.00 96.62 68 VAL A O 1
ATOM 510 N N . VAL A 1 69 ? 12.064 -7.727 -15.188 1.00 96.25 69 VAL A N 1
ATOM 511 C CA . VAL A 1 69 ? 13.425 -8.252 -15.417 1.00 96.25 69 VAL A CA 1
ATOM 512 C C . VAL A 1 69 ? 13.468 -9.258 -16.569 1.00 96.25 69 VAL A C 1
ATOM 514 O O . VAL A 1 69 ? 14.438 -9.291 -17.323 1.00 96.25 69 VAL A O 1
ATOM 517 N N . ALA A 1 70 ? 12.430 -10.081 -16.715 1.00 95.50 70 ALA A N 1
ATOM 518 C CA . ALA A 1 70 ? 12.344 -11.075 -17.780 1.00 95.50 70 ALA A CA 1
ATOM 519 C C . ALA A 1 70 ? 11.959 -10.478 -19.148 1.00 95.50 70 ALA A C 1
ATOM 521 O O . ALA A 1 70 ? 12.127 -11.149 -20.172 1.00 95.50 70 ALA A O 1
ATOM 522 N N . ASP A 1 71 ? 11.448 -9.243 -19.196 1.00 95.88 71 ASP A N 1
ATOM 523 C CA . ASP A 1 71 ? 10.997 -8.630 -20.442 1.00 95.88 71 ASP A CA 1
ATOM 524 C C . ASP A 1 71 ? 12.172 -8.051 -21.249 1.00 95.88 71 ASP A C 1
ATOM 526 O O . ASP A 1 71 ? 12.763 -7.003 -20.951 1.00 95.88 71 ASP A O 1
ATOM 530 N N . ARG A 1 72 ? 12.508 -8.769 -22.326 1.00 91.94 72 ARG A N 1
ATOM 531 C CA . ARG A 1 72 ? 13.597 -8.402 -23.238 1.00 91.94 72 ARG A CA 1
ATOM 532 C C . ARG A 1 72 ? 13.292 -7.135 -24.032 1.00 91.94 72 ARG A C 1
ATOM 534 O O . ARG A 1 72 ? 14.230 -6.404 -24.327 1.00 91.94 72 ARG A O 1
ATOM 541 N N . TYR A 1 73 ? 12.032 -6.875 -24.381 1.00 92.19 73 TYR A N 1
ATOM 542 C CA . TYR A 1 73 ? 11.649 -5.689 -25.152 1.00 92.19 73 TYR A CA 1
ATOM 543 C C . TYR A 1 73 ? 11.738 -4.432 -24.297 1.00 92.19 73 TYR A C 1
ATOM 545 O O . TYR A 1 73 ? 12.324 -3.446 -24.734 1.00 92.19 73 TYR A O 1
ATOM 553 N N . PHE A 1 74 ? 11.241 -4.494 -23.062 1.00 93.81 74 PHE A N 1
ATOM 554 C CA . PHE A 1 74 ? 11.388 -3.433 -22.074 1.00 93.81 74 PHE A CA 1
ATOM 555 C C . PHE A 1 74 ? 12.867 -3.091 -21.868 1.00 93.81 74 PHE A C 1
ATOM 557 O O . PHE A 1 74 ? 13.264 -1.936 -21.999 1.00 93.81 74 PHE A O 1
ATOM 564 N N . SER A 1 75 ? 13.699 -4.109 -21.628 1.00 92.75 75 SER A N 1
ATOM 565 C CA . SER A 1 75 ? 15.138 -3.931 -21.407 1.00 92.75 75 SER A CA 1
ATOM 566 C C . SER A 1 75 ? 15.867 -3.387 -22.643 1.00 92.75 75 SER A C 1
ATOM 568 O O . SER A 1 75 ? 16.703 -2.492 -22.518 1.00 92.75 75 SER A O 1
ATOM 570 N N . LEU A 1 76 ? 15.548 -3.895 -23.842 1.00 92.94 76 LEU A N 1
ATOM 571 C CA . LEU A 1 76 ? 16.143 -3.434 -25.100 1.00 92.94 76 LEU A CA 1
ATOM 572 C C . LEU A 1 76 ? 15.788 -1.972 -25.380 1.00 92.94 76 LEU A C 1
ATOM 574 O O . LEU A 1 76 ? 16.684 -1.191 -25.682 1.00 92.94 76 LEU A O 1
ATOM 578 N N . LYS A 1 77 ? 14.515 -1.588 -25.231 1.00 93.81 77 LYS A N 1
ATOM 579 C CA . LYS A 1 77 ? 14.070 -0.201 -25.414 1.00 93.81 77 LYS A CA 1
ATOM 580 C C . LYS A 1 77 ? 14.725 0.737 -24.410 1.00 93.81 77 LYS A C 1
ATOM 582 O O . LYS A 1 77 ? 15.319 1.737 -24.803 1.00 93.81 77 LYS A O 1
ATOM 587 N N . LEU A 1 78 ? 14.674 0.378 -23.129 1.00 91.31 78 LEU A N 1
ATOM 588 C CA . LEU A 1 78 ? 15.148 1.237 -22.052 1.00 91.31 78 LEU A CA 1
ATOM 589 C C . LEU A 1 78 ? 16.673 1.419 -22.055 1.00 91.31 78 LEU A C 1
ATOM 591 O O . LEU A 1 78 ? 17.136 2.532 -21.829 1.00 91.31 78 LEU A O 1
ATOM 595 N N . TYR A 1 79 ? 17.448 0.357 -22.302 1.00 90.19 79 TYR A N 1
ATOM 596 C CA . TYR A 1 79 ? 18.911 0.384 -22.140 1.00 90.19 79 TYR A CA 1
ATOM 597 C C . TYR A 1 79 ? 19.702 0.192 -23.434 1.00 90.19 79 TYR A C 1
ATOM 599 O O . TYR A 1 79 ? 20.810 0.707 -23.543 1.00 90.19 79 TYR A O 1
ATOM 607 N N . GLY A 1 80 ? 19.170 -0.551 -24.407 1.00 88.75 80 GLY A N 1
ATOM 608 C CA . GLY A 1 80 ? 19.838 -0.769 -25.693 1.00 88.75 80 GLY A CA 1
ATOM 609 C C . GLY A 1 80 ? 19.620 0.389 -26.663 1.00 88.75 80 GLY A C 1
ATOM 610 O O . GLY A 1 80 ? 20.571 0.896 -27.249 1.00 88.75 80 GLY A O 1
ATOM 611 N N . GLU A 1 81 ? 18.368 0.819 -26.807 1.00 92.06 81 GLU A N 1
ATOM 612 C CA . GLU A 1 81 ? 17.968 1.926 -27.686 1.00 92.06 81 GLU A CA 1
ATOM 613 C C . GLU A 1 81 ? 17.932 3.278 -26.954 1.00 92.06 81 GLU A C 1
ATOM 615 O O . GLU A 1 81 ? 17.881 4.322 -27.599 1.00 92.06 81 GLU A O 1
ATOM 620 N N . ASN A 1 82 ? 17.986 3.264 -25.615 1.00 89.56 82 ASN A N 1
ATOM 621 C CA . ASN A 1 82 ? 17.854 4.442 -24.751 1.00 89.56 82 ASN A CA 1
ATOM 622 C C . ASN A 1 82 ? 16.557 5.242 -25.008 1.00 89.56 82 ASN A C 1
ATOM 624 O O . ASN A 1 82 ? 16.502 6.458 -24.817 1.00 89.56 82 ASN A O 1
ATOM 628 N N . ASP A 1 83 ? 15.496 4.555 -25.432 1.00 92.56 83 ASP A N 1
ATOM 629 C CA . ASP A 1 83 ? 14.184 5.140 -25.685 1.00 92.56 83 ASP A CA 1
ATOM 630 C C . ASP A 1 83 ? 13.265 4.905 -24.483 1.00 92.56 83 ASP A C 1
ATOM 632 O O . ASP A 1 83 ? 12.492 3.946 -24.409 1.00 92.56 83 ASP A O 1
ATOM 636 N N . ARG A 1 84 ? 13.360 5.815 -23.509 1.00 88.75 84 ARG A N 1
ATOM 637 C CA . ARG A 1 84 ? 12.518 5.803 -22.298 1.00 88.75 84 ARG A CA 1
ATOM 638 C C . ARG A 1 84 ? 11.072 6.231 -22.580 1.00 88.75 84 ARG A C 1
ATOM 640 O O . ARG A 1 84 ? 10.208 6.027 -21.732 1.00 88.75 84 ARG A O 1
ATOM 647 N N . SER A 1 85 ? 10.823 6.841 -23.741 1.00 91.38 85 SER A N 1
ATOM 648 C CA . SER A 1 85 ? 9.505 7.329 -24.163 1.00 91.38 85 SER A CA 1
ATOM 649 C C . SER A 1 85 ? 8.691 6.297 -24.940 1.00 91.38 85 SER A C 1
ATOM 651 O O . SER A 1 85 ? 7.491 6.497 -25.135 1.00 91.38 85 SER A O 1
ATOM 653 N N . ALA A 1 86 ? 9.323 5.190 -25.344 1.00 93.31 86 ALA A N 1
ATOM 654 C CA . ALA A 1 86 ? 8.674 4.080 -26.023 1.00 93.31 86 ALA A CA 1
ATOM 655 C C . ALA A 1 86 ? 7.408 3.633 -25.280 1.00 93.31 86 ALA A C 1
ATOM 657 O O . ALA A 1 86 ? 7.405 3.454 -24.056 1.00 93.31 86 ALA A O 1
ATOM 658 N N . GLN A 1 87 ? 6.327 3.407 -26.029 1.00 91.12 87 GLN A N 1
ATOM 659 C CA . GLN A 1 87 ? 5.032 3.034 -25.461 1.00 91.12 87 GLN A CA 1
ATOM 660 C C . GLN A 1 87 ? 5.125 1.738 -24.640 1.00 91.12 87 GLN A C 1
ATOM 662 O O . GLN A 1 87 ? 4.491 1.602 -23.592 1.00 91.12 87 GLN A O 1
ATOM 667 N N . GLU A 1 88 ? 5.959 0.800 -25.085 1.00 90.75 88 GLU A N 1
ATOM 668 C CA . GLU A 1 88 ? 6.224 -0.480 -24.434 1.00 90.75 88 GLU A CA 1
ATOM 669 C C . GLU A 1 88 ? 6.884 -0.324 -23.060 1.00 90.75 88 GLU A C 1
ATOM 671 O O . GLU A 1 88 ? 6.735 -1.213 -22.221 1.00 90.75 88 GLU A O 1
ATOM 676 N N . VAL A 1 89 ? 7.568 0.800 -22.827 1.00 94.31 89 VAL A N 1
ATOM 677 C CA . VAL A 1 89 ? 8.206 1.166 -21.559 1.00 94.31 89 VAL A CA 1
ATOM 678 C C . VAL A 1 89 ? 7.213 1.928 -20.682 1.00 94.31 89 VAL A C 1
ATOM 680 O O . VAL A 1 89 ? 6.870 1.466 -19.589 1.00 94.31 89 VAL A O 1
ATOM 683 N N . VAL A 1 90 ? 6.671 3.050 -21.167 1.00 95.75 90 VAL A N 1
ATOM 684 C CA . VAL A 1 90 ? 5.837 3.946 -20.340 1.00 95.75 90 VAL A CA 1
ATOM 685 C C . VAL A 1 90 ? 4.523 3.306 -19.888 1.00 95.75 90 VAL A C 1
ATOM 687 O O . VAL A 1 90 ? 4.066 3.571 -18.777 1.00 95.75 90 VAL A O 1
ATOM 690 N N . ALA A 1 91 ? 3.949 2.408 -20.697 1.00 93.88 91 ALA A N 1
ATOM 691 C CA . ALA A 1 91 ? 2.701 1.709 -20.385 1.00 93.88 91 ALA A CA 1
ATOM 692 C C . ALA A 1 91 ? 2.909 0.297 -19.803 1.00 93.88 91 ALA A C 1
ATOM 694 O O . ALA A 1 91 ? 1.930 -0.409 -19.550 1.00 93.88 91 ALA A O 1
ATOM 695 N N . PHE A 1 92 ? 4.158 -0.140 -19.585 1.00 96.69 92 PHE A N 1
ATOM 696 C CA . PHE A 1 92 ? 4.468 -1.493 -19.106 1.00 96.69 92 PHE A CA 1
ATOM 697 C C . PHE A 1 92 ? 3.702 -1.864 -17.830 1.00 96.69 92 PHE A C 1
ATOM 699 O O . PHE A 1 92 ? 3.028 -2.894 -17.787 1.00 96.69 92 PHE A O 1
ATOM 706 N N . ALA A 1 93 ? 3.753 -1.003 -16.810 1.00 97.19 93 ALA A N 1
ATOM 707 C CA . ALA A 1 93 ? 3.080 -1.230 -15.533 1.00 97.19 93 ALA A CA 1
ATOM 708 C C . ALA A 1 93 ? 1.555 -1.394 -15.687 1.00 97.19 93 ALA A C 1
ATOM 710 O O . ALA A 1 93 ? 0.938 -2.176 -14.960 1.00 97.19 93 ALA A O 1
ATOM 711 N N . GLY A 1 94 ? 0.948 -0.728 -16.674 1.00 95.75 94 GLY A N 1
ATOM 712 C CA . GLY A 1 94 ? -0.491 -0.806 -16.944 1.00 95.75 94 GLY A CA 1
ATOM 713 C C . GLY A 1 94 ? -0.963 -2.208 -17.322 1.00 95.75 94 GLY A C 1
ATOM 714 O O . GLY A 1 94 ? -2.077 -2.588 -16.975 1.00 95.75 94 GLY A O 1
ATOM 715 N N . LYS A 1 95 ? -0.095 -3.021 -17.939 1.00 95.25 95 LYS A N 1
ATOM 716 C CA . LYS A 1 95 ? -0.406 -4.412 -18.317 1.00 95.25 95 LYS A CA 1
ATOM 717 C C . LYS A 1 95 ? -0.643 -5.324 -17.107 1.00 95.25 95 LYS A C 1
ATOM 719 O O . LYS A 1 95 ? -1.321 -6.338 -17.238 1.00 95.25 95 LYS A O 1
ATOM 724 N N . TYR A 1 96 ? -0.078 -4.978 -15.948 1.00 96.81 96 TYR A N 1
ATOM 725 C CA . TYR A 1 96 ? -0.080 -5.823 -14.750 1.00 96.81 96 TYR A CA 1
ATOM 726 C C . TYR A 1 96 ? -0.919 -5.257 -13.604 1.00 96.81 96 TYR A C 1
ATOM 728 O O . TYR A 1 96 ? -1.429 -6.030 -12.795 1.00 96.81 96 TYR A O 1
ATOM 736 N N . MET A 1 97 ? -1.081 -3.931 -13.544 1.00 96.00 97 MET A N 1
ATOM 737 C CA . MET A 1 97 ? -1.673 -3.210 -12.414 1.00 96.00 97 MET A CA 1
ATOM 738 C C . MET A 1 97 ? -2.990 -3.830 -11.920 1.00 96.00 97 MET A C 1
ATOM 740 O O . MET A 1 97 ? -3.069 -4.267 -10.773 1.00 96.00 97 MET A O 1
ATOM 744 N N . SER A 1 98 ? -3.995 -3.939 -12.793 1.00 93.00 98 SER A N 1
ATOM 745 C CA . SER A 1 98 ? -5.318 -4.447 -12.407 1.00 93.00 98 SER A CA 1
ATOM 746 C C . SER A 1 98 ? -5.319 -5.945 -12.096 1.00 93.00 98 SER A C 1
ATOM 748 O O . SER A 1 98 ? -5.984 -6.367 -11.154 1.00 93.00 98 SER A O 1
ATOM 750 N N . ALA A 1 99 ? -4.560 -6.754 -12.844 1.00 93.38 99 ALA A N 1
ATOM 751 C CA . ALA A 1 99 ? -4.473 -8.201 -12.620 1.00 93.38 99 ALA A CA 1
ATOM 752 C C . ALA A 1 99 ? -3.812 -8.544 -11.274 1.00 93.38 99 ALA A C 1
ATOM 754 O O . ALA A 1 99 ? -4.131 -9.559 -10.661 1.00 93.38 99 ALA A O 1
ATOM 755 N N . MET A 1 100 ? -2.918 -7.675 -10.800 1.00 94.38 100 MET A N 1
ATOM 756 C CA . MET A 1 100 ? -2.304 -7.762 -9.476 1.00 94.38 100 MET A CA 1
ATOM 757 C C . MET A 1 100 ? -3.151 -7.106 -8.380 1.00 94.38 100 MET A C 1
ATOM 759 O O . MET A 1 100 ? -2.738 -7.098 -7.231 1.00 94.38 100 MET A O 1
ATOM 763 N N . GLY A 1 101 ? -4.327 -6.560 -8.697 1.00 93.31 101 GLY A N 1
ATOM 764 C CA . GLY A 1 101 ? -5.202 -5.927 -7.709 1.00 93.31 101 GLY A CA 1
ATOM 765 C C . GLY A 1 101 ? -4.686 -4.592 -7.165 1.00 93.31 101 GLY A C 1
ATOM 766 O O . GLY A 1 101 ? -5.176 -4.139 -6.132 1.00 93.31 101 GLY A O 1
ATOM 767 N N . PHE A 1 102 ? -3.726 -3.957 -7.843 1.00 96.06 102 PHE A N 1
ATOM 768 C CA . PHE A 1 102 ? -3.253 -2.621 -7.495 1.00 96.06 102 PHE A CA 1
ATOM 769 C C . PHE A 1 102 ? -4.124 -1.544 -8.152 1.00 96.06 102 PHE A C 1
ATOM 771 O O . PHE A 1 102 ? -4.502 -1.657 -9.317 1.00 96.06 102 PHE A O 1
ATOM 778 N N . SER A 1 103 ? -4.386 -0.465 -7.415 1.00 95.12 103 SER A N 1
ATOM 779 C CA . SER A 1 103 ? -4.977 0.775 -7.935 1.00 95.12 103 SER A CA 1
ATOM 780 C C . SER A 1 103 ? -3.917 1.674 -8.580 1.00 95.12 103 SER A C 1
ATOM 782 O O . SER A 1 103 ? -4.218 2.452 -9.480 1.00 95.12 103 SER A O 1
ATOM 784 N N . ALA A 1 104 ? -2.663 1.559 -8.136 1.00 95.06 104 ALA A N 1
ATOM 785 C CA . ALA A 1 104 ? -1.525 2.265 -8.705 1.00 95.06 104 ALA A CA 1
ATOM 786 C C . ALA A 1 104 ? -0.300 1.348 -8.773 1.00 95.06 104 ALA A C 1
ATOM 788 O O . ALA A 1 104 ? 0.025 0.664 -7.807 1.00 95.06 104 ALA A O 1
ATOM 789 N N . LEU A 1 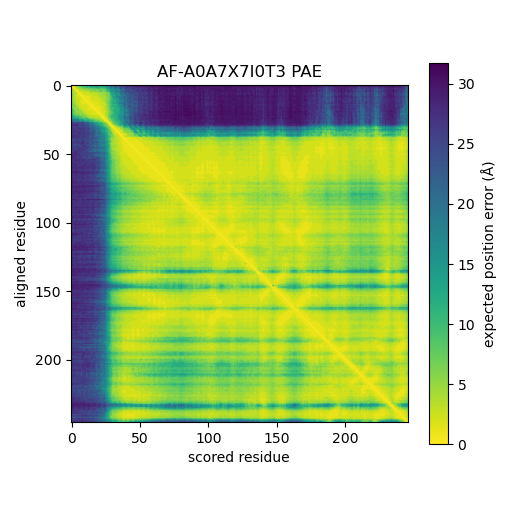105 ? 0.401 1.358 -9.908 1.00 96.75 105 LEU A N 1
ATOM 790 C CA . LEU A 1 105 ? 1.662 0.645 -10.094 1.00 96.75 105 LEU A CA 1
ATOM 791 C C . LEU A 1 105 ? 2.630 1.512 -10.902 1.00 96.75 105 LEU A C 1
ATOM 793 O O . LEU A 1 105 ? 2.250 2.028 -11.953 1.00 96.75 105 LEU A O 1
ATOM 797 N N . LYS A 1 106 ? 3.859 1.685 -10.414 1.00 96.75 106 LYS A N 1
ATOM 798 C CA . LYS A 1 106 ? 4.905 2.507 -11.041 1.00 96.75 106 LYS A CA 1
ATOM 799 C C . LYS A 1 106 ? 6.246 1.779 -11.056 1.00 96.75 106 LYS A C 1
ATOM 801 O O . LYS A 1 106 ? 6.546 1.014 -10.140 1.00 96.75 106 LYS A O 1
ATOM 806 N N . ILE A 1 107 ? 7.066 2.084 -12.058 1.00 97.56 107 ILE A N 1
ATOM 807 C CA . ILE A 1 107 ? 8.503 1.792 -12.096 1.00 97.56 107 ILE A CA 1
ATOM 808 C C . ILE A 1 107 ? 9.233 3.130 -12.114 1.00 97.56 107 ILE A C 1
ATOM 810 O O . ILE A 1 107 ? 8.889 3.992 -12.922 1.00 97.56 107 ILE A O 1
ATOM 814 N N . ALA A 1 108 ? 10.245 3.287 -11.271 1.00 97.00 108 ALA A N 1
ATOM 815 C CA . ALA A 1 108 ? 11.139 4.435 -11.267 1.00 97.00 108 ALA A CA 1
ATOM 816 C C . ALA A 1 108 ? 12.608 4.010 -11.318 1.00 97.00 108 ALA A C 1
ATOM 818 O O . ALA A 1 108 ? 12.957 2.893 -10.929 1.00 97.00 108 ALA A O 1
ATOM 819 N N . ASP A 1 109 ? 13.460 4.902 -11.813 1.00 95.88 109 ASP A N 1
ATOM 820 C CA . ASP A 1 109 ? 14.904 4.692 -11.888 1.00 95.88 109 ASP A CA 1
ATOM 821 C C . ASP A 1 109 ? 15.648 5.093 -10.604 1.00 95.88 109 ASP A C 1
ATOM 823 O O . ASP A 1 109 ? 15.052 5.460 -9.587 1.00 95.88 109 ASP A O 1
ATOM 827 N N . SER A 1 110 ? 16.978 5.005 -10.646 1.00 94.44 110 SER A N 1
ATOM 828 C CA . SER A 1 110 ? 17.869 5.417 -9.560 1.00 94.44 110 SER A CA 1
ATOM 829 C C . SER A 1 110 ? 17.809 6.908 -9.232 1.00 94.44 110 SER A C 1
ATOM 831 O O . SER A 1 110 ? 18.119 7.273 -8.099 1.00 94.44 110 SER A O 1
ATOM 833 N N . ASP A 1 111 ? 17.392 7.739 -10.187 1.00 94.81 111 ASP A N 1
ATOM 834 C CA . ASP A 1 111 ? 17.201 9.180 -10.013 1.00 94.81 111 ASP A CA 1
ATOM 835 C C . ASP A 1 111 ? 15.790 9.505 -9.495 1.00 94.81 111 ASP A C 1
ATOM 837 O O . ASP A 1 111 ? 15.460 10.661 -9.242 1.00 94.81 111 ASP A O 1
ATOM 841 N N . HIS A 1 112 ? 14.982 8.470 -9.238 1.00 95.50 112 HIS A N 1
ATOM 842 C CA . HIS A 1 112 ? 13.598 8.541 -8.778 1.00 95.50 112 HIS A CA 1
ATOM 843 C C . HIS A 1 112 ? 12.634 9.144 -9.801 1.00 95.50 112 HIS A C 1
ATOM 845 O O . HIS A 1 112 ? 11.572 9.641 -9.421 1.00 95.50 112 HIS A O 1
ATOM 851 N N . LEU A 1 113 ? 12.972 9.073 -11.087 1.00 96.06 113 LEU A N 1
ATOM 852 C CA . LEU A 1 113 ? 12.081 9.451 -12.174 1.00 96.06 113 LEU A CA 1
ATOM 853 C C . LEU A 1 113 ? 11.215 8.260 -12.563 1.00 96.06 113 LEU A C 1
ATOM 855 O O . LEU A 1 113 ? 11.706 7.138 -12.708 1.00 96.06 113 LEU A O 1
ATOM 859 N N . ILE A 1 114 ? 9.919 8.500 -12.753 1.00 96.12 114 ILE A N 1
ATOM 860 C CA . ILE A 1 114 ? 8.999 7.475 -13.243 1.00 96.12 114 ILE A CA 1
ATOM 861 C C . ILE A 1 114 ? 9.410 7.083 -14.665 1.00 96.12 114 ILE A C 1
ATOM 863 O O . ILE A 1 114 ? 9.459 7.921 -15.557 1.00 96.12 114 ILE A O 1
ATOM 867 N N . ILE A 1 115 ? 9.655 5.795 -14.886 1.00 96.62 115 ILE A N 1
ATOM 868 C CA . ILE A 1 115 ? 9.851 5.200 -16.213 1.00 96.62 115 ILE A CA 1
ATOM 869 C C . ILE A 1 115 ? 8.520 4.682 -16.764 1.00 96.62 115 ILE A C 1
ATOM 871 O O . ILE A 1 115 ? 8.244 4.782 -17.955 1.00 96.62 115 ILE A O 1
ATOM 875 N N . SER A 1 116 ? 7.699 4.089 -15.895 1.00 97.25 116 SER A N 1
ATOM 876 C CA . SER A 1 116 ? 6.447 3.437 -16.276 1.00 97.25 116 SER A CA 1
ATOM 877 C C . SER A 1 116 ? 5.383 3.665 -15.217 1.00 97.25 116 SER A C 1
ATOM 879 O O . SER A 1 116 ? 5.679 3.599 -14.024 1.00 97.25 116 SER A O 1
ATOM 881 N N . SER A 1 117 ? 4.143 3.895 -15.639 1.00 96.19 117 SER A N 1
ATOM 882 C CA . SER A 1 117 ? 3.009 4.095 -14.736 1.00 96.19 117 SER A CA 1
ATOM 883 C C . SER A 1 117 ? 1.765 3.421 -15.291 1.00 96.19 117 SER A C 1
ATOM 885 O O . SER A 1 117 ? 1.406 3.603 -16.453 1.00 96.19 117 SER A O 1
ATOM 887 N N . GLY A 1 118 ? 1.110 2.617 -14.455 1.00 94.75 11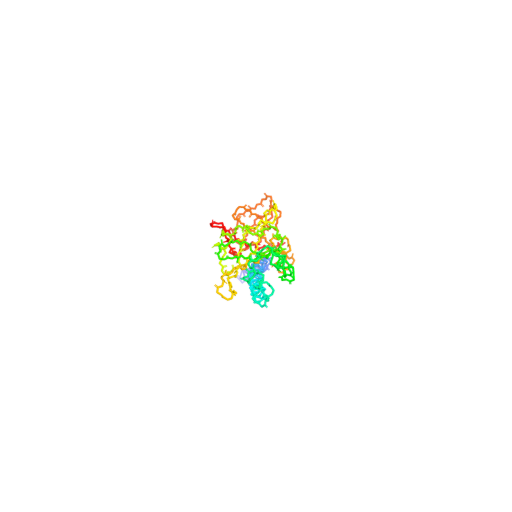8 GLY A N 1
ATOM 888 C CA . GLY A 1 118 ? -0.076 1.866 -14.847 1.00 94.75 118 GLY A CA 1
ATOM 889 C C . GLY A 1 118 ? -1.365 2.677 -14.798 1.00 94.75 118 GLY A C 1
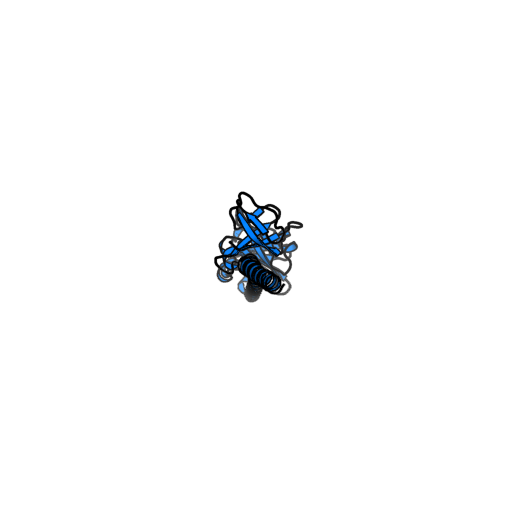ATOM 890 O O . GLY A 1 118 ? -2.223 2.492 -15.652 1.00 94.75 118 GLY A O 1
ATOM 891 N N . HIS A 1 119 ? -1.492 3.589 -13.835 1.00 91.69 119 HIS A N 1
ATOM 892 C CA . HIS A 1 119 ? -2.683 4.433 -13.684 1.00 91.69 119 HIS A CA 1
ATOM 893 C C . HIS A 1 119 ? -2.589 5.713 -14.514 1.00 91.69 119 HIS A C 1
ATOM 895 O O . HIS A 1 119 ? -3.618 6.269 -14.884 1.00 91.69 119 HIS A O 1
ATOM 901 N N . PHE A 1 120 ? -1.375 6.190 -14.818 1.00 91.31 120 PHE A N 1
ATOM 902 C CA . PHE A 1 120 ? -1.197 7.407 -15.604 1.00 91.31 120 PHE A CA 1
ATOM 903 C C . PHE A 1 120 ? 0.130 7.411 -16.384 1.00 91.31 120 PHE A C 1
ATOM 905 O O . PHE A 1 120 ? 1.113 7.972 -15.906 1.00 91.31 120 PHE A O 1
ATOM 912 N N . PRO A 1 121 ? 0.189 6.820 -17.595 1.00 90.88 121 PRO A N 1
ATOM 913 C CA . PRO A 1 121 ? 1.426 6.731 -18.385 1.00 90.88 121 PRO A CA 1
ATOM 914 C C . PRO A 1 121 ? 2.096 8.082 -18.679 1.00 90.88 121 PRO A C 1
ATOM 916 O O . PRO A 1 121 ? 3.319 8.159 -18.773 1.00 90.88 121 PRO A O 1
ATOM 919 N N . ALA A 1 122 ? 1.312 9.163 -18.768 1.00 89.31 122 ALA A N 1
ATOM 920 C CA . ALA A 1 122 ? 1.821 10.519 -18.980 1.00 89.31 122 ALA A CA 1
ATOM 921 C C . ALA A 1 122 ? 2.607 11.084 -17.779 1.00 89.31 122 ALA A C 1
ATOM 923 O O . ALA A 1 122 ? 3.220 12.137 -17.908 1.00 89.31 122 ALA A O 1
ATOM 924 N N . SER A 1 123 ? 2.636 10.393 -16.632 1.00 90.25 123 SER A N 1
ATOM 925 C CA . SER A 1 123 ? 3.518 10.746 -15.515 1.00 90.25 123 SER A CA 1
ATOM 926 C C . SER A 1 123 ? 4.970 10.306 -15.719 1.00 90.25 123 SER A C 1
ATOM 928 O O . SER A 1 123 ? 5.780 10.506 -14.815 1.00 90.25 123 SER A O 1
ATOM 930 N N . SER A 1 124 ? 5.304 9.633 -16.826 1.00 91.94 124 SER A N 1
ATOM 931 C CA . SER A 1 124 ? 6.691 9.266 -17.130 1.00 91.94 124 SER A CA 1
ATOM 932 C C . SER A 1 124 ? 7.578 10.516 -17.169 1.00 91.94 124 SER A C 1
ATOM 934 O O . SER A 1 124 ? 7.194 11.545 -17.718 1.00 91.94 124 SER A O 1
ATOM 936 N N . GLY A 1 125 ? 8.748 10.437 -16.541 1.00 92.44 125 GLY A N 1
ATOM 937 C CA . GLY A 1 125 ? 9.662 11.557 -16.332 1.00 92.44 125 GLY A CA 1
ATOM 938 C C . GLY A 1 125 ? 9.390 12.393 -15.076 1.00 92.44 125 GLY A C 1
ATOM 939 O O . GLY A 1 125 ? 10.268 13.155 -14.682 1.00 92.44 125 GLY A O 1
ATOM 940 N N . ASN A 1 126 ? 8.243 12.242 -14.403 1.00 92.94 126 ASN A N 1
ATOM 941 C CA . ASN A 1 126 ? 7.996 12.946 -13.139 1.00 92.94 126 ASN A CA 1
ATOM 942 C C . ASN A 1 126 ? 8.846 12.355 -12.003 1.00 92.94 126 ASN A C 1
ATOM 944 O O . ASN A 1 126 ? 9.030 11.139 -11.919 1.00 92.94 126 ASN A O 1
ATOM 948 N N . GLU A 1 127 ? 9.320 13.209 -11.094 1.00 93.94 127 GLU A N 1
ATOM 949 C CA . GLU A 1 127 ? 10.094 12.792 -9.920 1.00 93.94 127 GLU A CA 1
ATOM 950 C C . GLU A 1 127 ? 9.178 12.305 -8.783 1.00 93.94 127 GLU A C 1
ATOM 952 O O . GLU A 1 127 ? 8.194 12.954 -8.429 1.00 93.94 127 GLU A O 1
ATOM 957 N N . ILE A 1 128 ? 9.538 11.177 -8.163 1.00 92.12 128 ILE A N 1
ATOM 958 C CA . ILE A 1 128 ? 8.856 10.593 -6.995 1.00 92.12 128 ILE A CA 1
ATOM 959 C C . ILE A 1 128 ? 9.811 10.328 -5.823 1.00 92.12 128 ILE A C 1
ATOM 961 O O . ILE A 1 128 ? 9.615 9.415 -5.016 1.00 92.12 128 ILE A O 1
ATOM 965 N N . LYS A 1 129 ? 10.862 11.143 -5.704 1.00 91.25 129 LYS A N 1
ATOM 966 C CA . LYS A 1 129 ? 11.920 11.010 -4.693 1.00 91.25 129 LYS A CA 1
ATOM 967 C C . LYS A 1 129 ? 11.376 10.898 -3.271 1.00 91.25 129 LYS A C 1
ATOM 969 O O . LYS A 1 129 ? 11.798 10.015 -2.525 1.00 91.25 129 LYS A O 1
ATOM 974 N N . LYS A 1 130 ? 10.407 11.750 -2.919 1.00 87.56 130 LYS A N 1
ATOM 975 C CA . LYS A 1 130 ? 9.754 11.738 -1.603 1.00 87.56 130 LYS A CA 1
ATOM 976 C C . LYS A 1 130 ? 9.120 10.371 -1.316 1.00 87.56 130 LYS A C 1
ATOM 978 O O . LYS A 1 130 ? 9.503 9.731 -0.341 1.00 87.56 130 LYS A O 1
ATOM 983 N N . GLN A 1 131 ? 8.277 9.876 -2.227 1.00 87.81 131 GLN A N 1
ATOM 984 C CA . GLN A 1 131 ? 7.626 8.566 -2.107 1.00 87.81 131 GLN A CA 1
ATOM 985 C C . GLN A 1 131 ? 8.669 7.447 -1.947 1.00 87.81 131 GLN A C 1
ATOM 987 O O . GLN A 1 131 ? 8.625 6.683 -0.986 1.00 87.81 131 GLN A O 1
ATOM 992 N N . ILE A 1 132 ? 9.679 7.384 -2.822 1.00 90.00 132 ILE A N 1
ATOM 993 C CA . ILE A 1 132 ? 10.731 6.358 -2.728 1.00 90.00 132 ILE A CA 1
ATOM 994 C C . ILE A 1 132 ? 11.457 6.397 -1.376 1.00 90.00 132 ILE A C 1
ATOM 996 O O . ILE A 1 132 ? 11.781 5.341 -0.825 1.00 90.00 132 ILE A O 1
ATOM 1000 N N . SER A 1 133 ? 11.740 7.592 -0.856 1.00 87.56 133 SER A N 1
ATOM 1001 C CA . SER A 1 133 ? 12.492 7.763 0.388 1.00 87.56 133 SER A CA 1
ATOM 1002 C C . SER A 1 133 ? 11.690 7.415 1.645 1.00 87.56 133 SER A C 1
ATOM 1004 O O . SER A 1 133 ? 12.257 6.868 2.590 1.00 87.56 133 SER A O 1
ATOM 1006 N N . GLU A 1 134 ? 10.383 7.686 1.650 1.00 86.00 134 GLU A N 1
ATOM 1007 C CA . GLU A 1 134 ? 9.511 7.492 2.814 1.00 86.00 134 GLU A CA 1
ATOM 1008 C C . GLU A 1 134 ? 9.039 6.040 2.947 1.00 86.00 134 GLU A C 1
ATOM 1010 O O . GLU A 1 134 ? 8.973 5.499 4.054 1.00 86.00 134 GLU A O 1
ATOM 1015 N N . TYR A 1 135 ? 8.775 5.367 1.824 1.00 83.69 135 TYR A N 1
ATOM 1016 C CA . TYR A 1 135 ? 8.399 3.959 1.838 1.00 83.69 135 TYR A CA 1
ATOM 1017 C C . TYR A 1 135 ? 9.612 3.070 2.120 1.00 83.69 135 TYR A C 1
ATOM 1019 O O . TYR A 1 135 ? 10.597 3.059 1.379 1.00 83.69 135 TYR A O 1
ATOM 1027 N N . LYS A 1 136 ? 9.533 2.269 3.184 1.00 77.81 136 LYS A N 1
ATOM 1028 C CA . LYS A 1 136 ? 10.476 1.171 3.455 1.00 77.81 136 LYS A CA 1
ATOM 1029 C C . LYS A 1 136 ? 10.066 -0.084 2.664 1.00 77.81 136 LYS A C 1
ATOM 1031 O O . LYS A 1 136 ? 9.216 -0.027 1.784 1.00 77.81 136 LYS A O 1
ATOM 1036 N N . ASN A 1 137 ? 10.669 -1.233 2.972 1.00 71.31 137 ASN A N 1
ATOM 1037 C CA . ASN A 1 137 ? 10.346 -2.521 2.334 1.00 71.31 137 ASN A CA 1
ATOM 1038 C C . ASN A 1 137 ? 9.043 -3.171 2.854 1.00 71.31 137 ASN A C 1
ATOM 1040 O O . ASN A 1 137 ? 8.802 -4.340 2.573 1.00 71.31 137 ASN A O 1
ATOM 1044 N N . ALA A 1 138 ? 8.233 -2.454 3.637 1.00 86.31 138 ALA A N 1
ATOM 1045 C CA . ALA A 1 138 ? 6.963 -2.935 4.175 1.00 86.31 138 ALA A CA 1
ATOM 1046 C C . ALA A 1 138 ? 5.823 -2.009 3.723 1.00 86.31 138 ALA A C 1
ATOM 1048 O O . ALA A 1 138 ? 6.072 -0.807 3.577 1.00 86.31 138 ALA A O 1
ATOM 1049 N N . PRO A 1 139 ? 4.601 -2.537 3.520 1.00 93.69 139 PRO A N 1
ATOM 1050 C CA . PRO A 1 139 ? 3.447 -1.717 3.187 1.00 93.69 139 PRO A CA 1
ATOM 1051 C C . PRO A 1 139 ? 3.156 -0.641 4.238 1.00 93.69 139 PRO A C 1
ATOM 1053 O O . PRO A 1 139 ? 3.208 -0.903 5.443 1.00 93.69 139 PRO A O 1
ATOM 1056 N N . ALA A 1 140 ? 2.835 0.564 3.781 1.00 94.06 140 ALA A N 1
ATOM 1057 C CA . ALA A 1 140 ? 2.473 1.692 4.629 1.00 94.06 140 ALA A CA 1
ATOM 1058 C C . ALA A 1 140 ? 1.374 2.537 3.978 1.00 94.06 140 ALA A C 1
ATOM 1060 O O . ALA A 1 140 ? 1.172 2.497 2.766 1.00 94.06 140 ALA A O 1
ATOM 1061 N N . VAL A 1 141 ? 0.657 3.293 4.800 1.00 94.44 141 VAL A N 1
ATOM 1062 C CA . VAL A 1 141 ? -0.328 4.276 4.356 1.00 94.44 141 VAL A CA 1
ATOM 1063 C C . VAL A 1 141 ? 0.389 5.541 3.900 1.00 94.44 141 VAL A C 1
ATOM 1065 O O . VAL A 1 141 ? 1.273 6.035 4.597 1.00 94.44 141 VAL A O 1
ATOM 1068 N N . GLY A 1 142 ? -0.036 6.097 2.775 1.00 91.62 142 GLY A N 1
ATOM 1069 C CA . GLY A 1 142 ? 0.397 7.410 2.328 1.00 91.62 142 GLY A CA 1
ATOM 1070 C C . GLY A 1 142 ? -0.484 7.947 1.214 1.00 91.62 142 GLY A C 1
ATOM 1071 O O . GLY A 1 142 ? -1.459 7.323 0.796 1.00 91.62 142 GLY A O 1
ATOM 1072 N N . ASN A 1 143 ? -0.157 9.149 0.761 1.00 89.94 143 ASN A N 1
ATOM 1073 C CA . ASN A 1 143 ? -0.904 9.823 -0.289 1.00 89.94 143 ASN A CA 1
ATOM 1074 C C . ASN A 1 143 ? -0.284 9.531 -1.662 1.00 89.94 143 ASN A C 1
ATOM 1076 O O . ASN A 1 143 ? 0.936 9.600 -1.836 1.00 89.94 143 ASN A O 1
ATOM 1080 N N . GLU A 1 144 ? -1.138 9.294 -2.651 1.00 88.69 144 GLU A N 1
ATOM 1081 C CA . GLU A 1 144 ? -0.766 9.170 -4.055 1.00 88.69 144 GLU A CA 1
ATOM 1082 C C . GLU A 1 144 ? -1.546 10.188 -4.881 1.00 88.69 144 GLU A C 1
ATOM 1084 O O . GLU A 1 144 ? -2.736 10.392 -4.656 1.00 88.69 144 GLU A O 1
ATOM 1089 N N . THR A 1 145 ? -0.889 10.816 -5.851 1.00 84.12 145 THR A N 1
ATOM 1090 C CA . THR A 1 145 ? -1.565 11.719 -6.784 1.00 84.12 145 THR A CA 1
ATOM 1091 C C . THR A 1 145 ? -1.846 10.957 -8.067 1.00 84.12 145 THR A C 1
ATOM 1093 O O . THR A 1 145 ? -0.923 10.579 -8.792 1.00 84.12 145 THR A O 1
ATOM 1096 N N . ILE A 1 146 ? -3.127 10.735 -8.348 1.00 80.31 146 ILE A N 1
ATOM 1097 C CA . ILE A 1 146 ? -3.596 10.142 -9.596 1.00 80.31 146 ILE A CA 1
ATOM 1098 C C . ILE A 1 146 ? -4.161 11.274 -10.442 1.00 80.31 146 ILE A C 1
ATOM 1100 O O . ILE A 1 146 ? -5.209 11.823 -10.126 1.00 80.31 146 ILE A O 1
ATOM 1104 N N . VAL A 1 147 ? -3.462 11.604 -11.532 1.00 79.38 147 VAL A N 1
ATOM 1105 C CA . VAL A 1 147 ? -3.836 12.667 -12.480 1.00 79.38 147 VAL A CA 1
ATOM 1106 C C . VAL A 1 147 ? -3.932 14.043 -11.803 1.00 79.38 147 VAL A C 1
ATOM 1108 O O . VAL A 1 147 ? -2.946 14.775 -11.787 1.00 79.38 147 VAL A O 1
ATOM 1111 N N . ASP A 1 148 ? -5.089 14.389 -11.245 1.00 76.19 148 ASP A N 1
ATOM 1112 C CA . ASP A 1 148 ? -5.456 15.700 -10.703 1.00 76.19 148 ASP A CA 1
ATOM 1113 C C . ASP A 1 148 ? -5.989 15.651 -9.260 1.00 76.19 148 ASP A C 1
ATOM 1115 O O . ASP A 1 148 ? -6.290 16.694 -8.679 1.00 76.19 148 ASP A O 1
ATOM 1119 N N . HIS A 1 149 ? -6.074 14.466 -8.653 1.00 83.62 149 HIS A N 1
ATOM 1120 C CA . HIS A 1 149 ? -6.566 14.302 -7.290 1.00 83.62 149 HIS A CA 1
ATOM 1121 C C . HIS A 1 149 ? -5.634 13.427 -6.450 1.00 83.62 149 HIS A C 1
ATOM 1123 O O . HIS A 1 149 ? -4.935 12.535 -6.936 1.00 83.62 149 HIS A O 1
ATOM 1129 N N . THR A 1 150 ? -5.610 13.719 -5.152 1.00 88.06 150 THR A N 1
ATOM 1130 C CA . THR A 1 150 ? -4.835 12.963 -4.170 1.00 88.06 150 THR A CA 1
ATOM 1131 C C . THR A 1 150 ? -5.735 11.930 -3.520 1.00 88.06 150 THR A C 1
ATOM 1133 O O . THR A 1 150 ? -6.761 12.278 -2.939 1.00 88.06 150 THR A O 1
ATOM 1136 N N . VAL A 1 151 ? -5.323 10.672 -3.593 1.00 91.62 151 VAL A N 1
ATOM 1137 C CA . VAL A 1 151 ? -6.000 9.538 -2.971 1.00 91.62 151 VAL A CA 1
ATOM 1138 C C . VAL A 1 151 ? -5.144 8.959 -1.861 1.00 91.62 151 VAL A C 1
ATOM 1140 O O . VAL A 1 151 ? -3.910 8.993 -1.907 1.00 91.62 151 VAL A O 1
ATOM 1143 N N . LEU A 1 152 ? -5.809 8.406 -0.856 1.00 93.50 152 LEU A N 1
ATOM 1144 C CA . LEU A 1 152 ? -5.137 7.667 0.191 1.00 93.50 152 LEU A CA 1
ATOM 1145 C C . LEU A 1 152 ? -4.874 6.235 -0.278 1.00 93.50 152 LEU A C 1
ATOM 1147 O O . LEU A 1 152 ? -5.765 5.558 -0.788 1.00 93.50 152 LEU A O 1
ATOM 1151 N N . MET A 1 153 ? -3.651 5.763 -0.085 1.00 94.56 153 MET A N 1
ATOM 1152 C CA . MET A 1 153 ? -3.205 4.462 -0.558 1.00 94.56 153 MET A CA 1
ATOM 1153 C C . MET A 1 153 ? -2.486 3.693 0.539 1.00 94.56 153 MET A C 1
ATOM 1155 O O . MET A 1 153 ? -1.754 4.258 1.347 1.00 94.56 153 MET A O 1
ATOM 1159 N N . TYR A 1 154 ? -2.635 2.375 0.504 1.00 95.81 154 TYR A N 1
ATOM 1160 C CA . TYR A 1 154 ? -1.753 1.441 1.180 1.00 95.81 154 TYR A CA 1
ATOM 1161 C C . TYR A 1 154 ? -0.730 0.945 0.159 1.00 95.81 154 TYR A C 1
ATOM 1163 O O . TYR A 1 154 ? -1.089 0.228 -0.777 1.00 95.81 154 TYR A O 1
ATOM 1171 N N . GLN A 1 155 ? 0.523 1.393 0.269 1.00 95.19 155 GLN A N 1
ATOM 1172 C CA . GLN A 1 155 ? 1.548 1.213 -0.762 1.00 95.19 155 GLN A CA 1
ATOM 1173 C C . GLN A 1 155 ? 2.736 0.399 -0.265 1.00 95.19 155 GLN A C 1
ATOM 1175 O O . GLN A 1 155 ? 3.151 0.502 0.886 1.00 95.19 155 GLN A O 1
ATOM 1180 N N . ILE A 1 156 ? 3.321 -0.373 -1.177 1.00 95.56 156 ILE A N 1
ATOM 1181 C CA . ILE A 1 156 ? 4.554 -1.130 -0.993 1.00 95.56 156 ILE A CA 1
ATOM 1182 C C . ILE A 1 156 ? 5.598 -0.675 -2.013 1.00 95.56 156 ILE A C 1
ATOM 1184 O O . ILE A 1 156 ? 5.288 -0.438 -3.182 1.00 95.56 156 ILE A O 1
ATOM 1188 N N . LYS A 1 157 ? 6.857 -0.608 -1.575 1.00 95.62 157 LYS A N 1
ATOM 1189 C CA . LYS A 1 157 ? 8.014 -0.364 -2.437 1.00 95.62 157 LYS A CA 1
ATOM 1190 C C . LYS A 1 157 ? 8.895 -1.604 -2.509 1.00 95.62 157 LYS A C 1
ATOM 1192 O O . LYS A 1 157 ? 9.197 -2.221 -1.487 1.00 95.62 157 LYS A O 1
ATOM 1197 N N . LYS A 1 158 ? 9.395 -1.907 -3.706 1.00 96.38 158 LYS A N 1
ATOM 1198 C CA . LYS A 1 158 ? 10.431 -2.913 -3.931 1.00 96.38 158 LYS A CA 1
ATOM 1199 C C . LYS A 1 158 ? 11.571 -2.341 -4.761 1.00 96.38 158 LYS A C 1
ATOM 1201 O O . LYS A 1 158 ? 11.370 -1.868 -5.871 1.00 96.38 158 LYS A O 1
ATOM 1206 N N . GLU A 1 159 ? 12.784 -2.428 -4.233 1.00 96.56 159 GLU A N 1
ATOM 1207 C CA . GLU A 1 159 ? 14.006 -2.222 -5.010 1.00 96.56 159 GLU A CA 1
ATOM 1208 C C . GLU A 1 159 ? 14.351 -3.496 -5.797 1.00 96.56 159 GLU A C 1
ATOM 1210 O O . GLU A 1 159 ? 14.269 -4.605 -5.255 1.00 96.56 159 GLU A O 1
ATOM 1215 N N . PHE A 1 160 ? 14.736 -3.340 -7.064 1.00 96.31 160 PHE A N 1
ATOM 1216 C CA . PHE A 1 160 ? 15.183 -4.426 -7.936 1.00 96.31 160 PHE A CA 1
ATOM 1217 C C . PHE A 1 160 ? 16.227 -3.926 -8.949 1.00 96.31 160 PHE A C 1
ATOM 1219 O O . PHE A 1 160 ? 16.565 -2.741 -8.978 1.00 96.31 160 PHE A O 1
ATOM 1226 N N . ARG A 1 161 ? 16.789 -4.837 -9.750 1.00 95.44 161 ARG A N 1
ATOM 1227 C CA . ARG A 1 161 ? 17.802 -4.508 -10.760 1.00 95.44 161 ARG A CA 1
ATOM 1228 C C . ARG A 1 161 ? 17.533 -5.204 -12.083 1.00 95.44 161 ARG A C 1
ATOM 1230 O O . ARG A 1 161 ? 17.098 -6.351 -12.085 1.00 95.44 161 ARG A O 1
ATOM 1237 N N . ILE A 1 162 ? 17.867 -4.522 -13.174 1.00 92.25 162 ILE A N 1
ATOM 1238 C CA . ILE A 1 162 ? 18.022 -5.109 -14.508 1.00 92.25 162 ILE A CA 1
ATOM 1239 C C . ILE A 1 162 ? 19.489 -4.912 -14.888 1.00 92.25 162 ILE A C 1
ATOM 1241 O O . ILE A 1 162 ? 19.934 -3.776 -15.054 1.00 92.25 162 ILE A O 1
ATOM 1245 N N . SER A 1 163 ? 20.253 -6.003 -14.967 1.00 86.94 163 SER A N 1
ATOM 1246 C CA . SER A 1 163 ? 21.722 -5.948 -15.042 1.00 86.94 163 SER A CA 1
ATOM 1247 C C . SER A 1 163 ? 22.300 -5.044 -13.933 1.00 86.94 163 SER A C 1
ATOM 1249 O O . SER A 1 163 ? 22.005 -5.269 -12.757 1.00 86.94 163 SER A O 1
ATOM 1251 N N . ASP A 1 164 ? 23.068 -4.007 -14.283 1.00 87.25 164 ASP A N 1
ATOM 1252 C CA . ASP A 1 164 ? 23.682 -3.074 -13.328 1.00 87.25 164 ASP A CA 1
ATOM 1253 C C . ASP A 1 164 ? 22.775 -1.889 -12.951 1.00 87.25 164 ASP A C 1
ATOM 1255 O O . ASP A 1 164 ? 23.106 -1.096 -12.066 1.00 87.25 164 ASP A O 1
ATOM 1259 N N . TYR A 1 165 ? 21.603 -1.762 -13.579 1.00 91.06 165 TYR A N 1
ATOM 1260 C CA . TYR A 1 165 ? 20.703 -0.637 -13.359 1.00 91.06 165 TYR A CA 1
ATOM 1261 C C . TYR A 1 165 ? 19.772 -0.889 -12.180 1.00 91.06 165 TYR A C 1
ATOM 1263 O O . TYR A 1 165 ? 19.013 -1.860 -12.144 1.00 91.06 165 TYR A O 1
ATOM 1271 N N . LYS A 1 166 ? 19.810 0.029 -11.215 1.00 95.38 166 LYS A N 1
ATOM 1272 C CA . LYS A 1 166 ? 18.923 0.043 -10.054 1.00 95.38 166 LYS A CA 1
ATOM 1273 C C . LYS A 1 166 ? 17.572 0.650 -10.419 1.00 95.38 166 LYS A C 1
ATOM 1275 O O . LYS A 1 166 ? 17.521 1.762 -10.934 1.00 95.38 166 LYS A O 1
ATOM 1280 N N . LEU A 1 167 ? 16.500 -0.059 -10.080 1.00 96.56 167 LEU A N 1
ATOM 1281 C CA . LEU A 1 167 ? 15.121 0.370 -10.278 1.00 96.56 167 LEU A CA 1
ATOM 1282 C C . LEU A 1 167 ? 14.304 0.193 -8.995 1.00 96.56 167 LEU A C 1
ATOM 1284 O O . LEU A 1 167 ? 14.657 -0.571 -8.089 1.00 96.56 167 LEU A O 1
ATOM 1288 N N . TYR A 1 168 ? 13.166 0.872 -8.949 1.00 97.44 168 TYR A N 1
ATOM 1289 C CA . TYR A 1 168 ? 12.181 0.742 -7.890 1.00 97.44 168 TYR A CA 1
ATOM 1290 C C . TYR A 1 168 ? 10.801 0.497 -8.482 1.00 97.44 168 TYR A C 1
ATOM 1292 O O . TYR A 1 168 ? 10.398 1.167 -9.428 1.00 97.44 168 TYR A O 1
ATOM 1300 N N . ALA A 1 169 ? 10.061 -0.434 -7.898 1.00 97.00 169 ALA A N 1
ATOM 1301 C CA . ALA A 1 169 ? 8.645 -0.614 -8.155 1.00 97.00 169 ALA A CA 1
ATOM 1302 C C . ALA A 1 169 ? 7.846 -0.103 -6.953 1.00 97.00 169 ALA A C 1
ATOM 1304 O O . ALA A 1 169 ? 8.206 -0.391 -5.807 1.00 97.00 169 ALA A O 1
ATOM 1305 N N . LEU A 1 170 ? 6.762 0.631 -7.209 1.00 96.06 170 LEU A N 1
ATOM 1306 C CA . LEU A 1 170 ? 5.771 0.982 -6.191 1.00 96.06 170 LEU A CA 1
ATOM 1307 C C . LEU A 1 170 ? 4.405 0.466 -6.617 1.00 96.06 170 LEU A C 1
ATOM 1309 O O . LEU A 1 170 ? 3.925 0.835 -7.687 1.00 96.06 170 LEU A O 1
ATOM 1313 N N . GLY A 1 171 ? 3.792 -0.359 -5.775 1.00 95.69 171 GLY A N 1
ATOM 1314 C CA . GLY A 1 171 ? 2.418 -0.831 -5.931 1.00 95.69 171 GLY A CA 1
ATOM 1315 C C . GLY A 1 171 ? 1.550 -0.301 -4.797 1.00 95.69 171 GLY A C 1
ATOM 1316 O O . GLY A 1 171 ? 2.023 -0.191 -3.668 1.00 95.69 171 GLY A O 1
ATOM 1317 N N . GLY A 1 172 ? 0.295 0.037 -5.073 1.00 95.56 172 GLY A N 1
ATOM 1318 C CA . GLY A 1 172 ? -0.622 0.590 -4.081 1.00 95.56 172 GLY A CA 1
ATOM 1319 C C . GLY A 1 172 ? -2.055 0.126 -4.270 1.00 95.56 172 GLY A C 1
ATOM 1320 O O . GLY A 1 172 ? -2.516 -0.036 -5.400 1.00 95.56 172 GLY A O 1
ATOM 1321 N N . ILE A 1 173 ? -2.748 -0.075 -3.153 1.00 96.12 173 ILE A N 1
ATOM 1322 C CA . ILE A 1 173 ? -4.187 -0.331 -3.089 1.00 96.12 173 ILE A CA 1
ATOM 1323 C C . ILE A 1 173 ? -4.843 0.906 -2.490 1.00 96.12 173 ILE A C 1
ATOM 1325 O O . ILE A 1 173 ? -4.412 1.393 -1.446 1.00 96.12 173 ILE A O 1
ATOM 1329 N N . GLU A 1 174 ? -5.879 1.409 -3.146 1.00 95.69 174 GLU A N 1
ATOM 1330 C CA . GLU A 1 174 ? -6.617 2.570 -2.658 1.00 95.69 174 GLU A CA 1
ATOM 1331 C C . GLU A 1 174 ? -7.360 2.240 -1.357 1.00 95.69 174 GLU A C 1
ATOM 1333 O O . GLU A 1 174 ? -8.012 1.197 -1.241 1.00 95.69 174 GLU A O 1
ATOM 1338 N N . ILE A 1 175 ? -7.266 3.134 -0.372 1.00 95.69 175 ILE A N 1
ATOM 1339 C CA . ILE A 1 175 ? -7.982 3.015 0.898 1.00 95.69 175 ILE A CA 1
ATOM 1340 C C . ILE A 1 175 ? -9.375 3.616 0.714 1.00 95.69 175 ILE A C 1
ATOM 1342 O O . ILE A 1 175 ? -9.588 4.811 0.889 1.00 95.69 175 ILE A O 1
ATOM 1346 N N . ASN A 1 176 ? -10.322 2.759 0.343 1.00 94.31 176 ASN A N 1
ATOM 1347 C CA . ASN A 1 176 ? -11.730 3.091 0.141 1.00 94.31 176 ASN A CA 1
ATOM 1348 C C . ASN A 1 176 ? -12.647 2.101 0.887 1.00 94.31 176 ASN A C 1
ATOM 1350 O O . ASN A 1 176 ? -12.184 1.241 1.638 1.00 94.31 176 ASN A O 1
ATOM 1354 N N . GLU A 1 177 ? -13.962 2.173 0.671 1.00 93.88 177 GLU A N 1
ATOM 1355 C CA . GLU A 1 177 ? -14.931 1.270 1.316 1.00 93.88 177 GLU A CA 1
ATOM 1356 C C . GLU A 1 177 ? -14.601 -0.221 1.095 1.00 93.88 177 GLU A C 1
ATOM 1358 O O . GLU A 1 177 ? -14.723 -1.039 2.009 1.00 93.88 177 GLU A O 1
ATOM 1363 N N . SER A 1 178 ? -14.111 -0.585 -0.096 1.00 93.94 178 SER A N 1
ATOM 1364 C CA . SER A 1 178 ? -13.740 -1.972 -0.404 1.00 93.94 178 SER A CA 1
ATOM 1365 C C . SER A 1 178 ? -12.514 -2.433 0.385 1.00 93.94 178 SER A C 1
ATOM 1367 O O . SER A 1 178 ? -12.448 -3.604 0.765 1.00 93.94 178 SER A O 1
ATOM 1369 N N . PHE A 1 179 ? -11.564 -1.535 0.663 1.00 96.00 179 PHE A N 1
ATOM 1370 C CA . PHE A 1 179 ? -10.427 -1.817 1.541 1.00 96.00 179 PHE A CA 1
ATOM 1371 C C . PHE A 1 179 ? -10.908 -2.160 2.955 1.00 96.00 179 PHE A C 1
ATOM 1373 O O . PHE A 1 179 ? -10.585 -3.230 3.472 1.00 96.00 179 PHE A O 1
ATOM 1380 N N . PHE A 1 180 ? -11.758 -1.318 3.549 1.00 96.19 180 PHE A N 1
ATOM 1381 C CA . PHE A 1 180 ? -12.292 -1.556 4.893 1.00 96.19 180 PHE A CA 1
ATOM 1382 C C . PHE A 1 180 ? -13.130 -2.833 4.964 1.00 96.19 180 PHE A C 1
ATOM 1384 O O . PHE A 1 180 ? -12.942 -3.650 5.863 1.00 96.19 180 PHE A O 1
ATOM 1391 N N . LYS A 1 181 ? -13.974 -3.083 3.958 1.00 94.12 181 LYS A N 1
ATOM 1392 C CA . LYS A 1 181 ? -14.795 -4.297 3.879 1.00 94.12 181 LYS A CA 1
ATOM 1393 C C . LYS A 1 181 ? -13.965 -5.583 3.850 1.00 94.12 181 LYS A C 1
ATOM 1395 O O . LYS A 1 181 ? -14.373 -6.575 4.450 1.00 94.12 181 LYS A O 1
ATOM 1400 N N . LYS A 1 182 ? -12.803 -5.584 3.183 1.00 93.88 182 LYS A N 1
ATOM 1401 C CA . LYS A 1 182 ? -11.875 -6.731 3.198 1.00 93.88 182 LYS A CA 1
ATOM 1402 C C . LYS A 1 182 ? -11.310 -6.993 4.594 1.00 93.88 182 LYS A C 1
ATOM 1404 O O . LYS A 1 182 ? -11.080 -8.147 4.944 1.00 93.88 182 LYS A O 1
ATOM 1409 N N . LEU A 1 183 ? -11.123 -5.953 5.403 1.00 95.88 183 LEU A N 1
ATOM 1410 C CA . LEU A 1 183 ? -10.623 -6.076 6.773 1.00 95.88 183 LEU A CA 1
ATOM 1411 C C . LEU A 1 183 ? -11.723 -6.455 7.772 1.00 95.88 183 LEU A C 1
ATOM 1413 O O . LEU A 1 183 ? -11.433 -7.145 8.745 1.00 95.88 183 LEU A O 1
ATOM 1417 N N . THR A 1 184 ? -12.979 -6.082 7.515 1.00 94.31 184 THR A N 1
ATOM 1418 C CA . THR A 1 184 ? -14.112 -6.357 8.409 1.00 94.31 184 THR A CA 1
ATOM 1419 C C . THR A 1 184 ? -14.428 -7.853 8.524 1.00 94.31 184 THR A C 1
ATOM 1421 O O . THR A 1 184 ? -14.833 -8.479 7.536 1.00 94.31 184 THR A O 1
ATOM 1424 N N . PRO A 1 185 ? -14.294 -8.458 9.719 1.00 90.38 185 PRO A N 1
ATOM 1425 C CA . PRO A 1 185 ? -14.346 -9.902 9.854 1.00 90.38 185 PRO A CA 1
ATOM 1426 C C . PRO A 1 185 ? -15.763 -10.492 9.820 1.00 90.38 185 PRO A C 1
ATOM 1428 O O . PRO A 1 185 ? -15.955 -11.556 9.230 1.00 90.38 185 PRO A O 1
ATOM 1431 N N . TRP A 1 186 ? -16.761 -9.792 10.368 1.00 91.19 186 TRP A N 1
ATOM 1432 C CA . TRP A 1 186 ? -18.182 -10.166 10.326 1.00 91.19 186 TRP A CA 1
ATOM 1433 C C . TRP A 1 186 ? -19.088 -8.941 10.511 1.00 91.19 186 TRP A C 1
ATOM 1435 O O . TRP A 1 186 ? -18.627 -7.861 10.859 1.00 91.19 186 TRP A O 1
ATOM 1445 N N . SER A 1 187 ? -20.398 -9.115 10.311 1.00 86.69 187 SER A N 1
ATOM 1446 C CA . SER A 1 187 ? -21.373 -8.022 10.150 1.00 86.69 187 SER A CA 1
ATOM 1447 C C . SER A 1 187 ? -21.587 -7.102 11.357 1.00 86.69 187 SER A C 1
ATOM 1449 O O . SER A 1 187 ? -22.156 -6.035 11.187 1.00 86.69 187 SER A O 1
ATOM 1451 N N . LYS A 1 188 ? -21.195 -7.516 12.567 1.00 90.06 188 LYS A N 1
ATOM 1452 C CA . LYS A 1 188 ? -21.316 -6.696 13.791 1.00 90.06 188 LYS A CA 1
ATOM 1453 C C . LYS A 1 188 ? -20.064 -5.876 14.099 1.00 90.06 188 LYS A C 1
ATOM 1455 O O . LYS A 1 188 ? -20.067 -5.106 15.056 1.00 90.06 188 LYS A O 1
ATOM 1460 N N . VAL A 1 189 ? -18.990 -6.105 13.348 1.00 93.12 189 VAL A N 1
ATOM 1461 C CA . VAL A 1 189 ? -17.736 -5.375 13.493 1.00 93.12 189 VAL A CA 1
ATOM 1462 C C . VAL A 1 189 ? -17.657 -4.328 12.399 1.00 93.12 189 VAL A C 1
ATOM 1464 O O . VAL A 1 189 ? -17.976 -4.612 11.248 1.00 93.12 189 VAL A O 1
ATOM 1467 N N . SER A 1 190 ? -17.173 -3.148 12.756 1.00 94.50 190 SER A N 1
ATOM 1468 C CA . SER A 1 190 ? -16.823 -2.104 11.801 1.00 94.50 190 SER A CA 1
ATOM 1469 C C . SER A 1 190 ? -15.341 -1.785 11.928 1.00 94.50 190 SER A C 1
ATOM 1471 O O . SER A 1 190 ? -14.786 -1.779 13.027 1.00 94.50 190 SER A O 1
ATOM 1473 N N . VAL A 1 191 ? -14.691 -1.545 10.792 1.00 96.38 191 VAL A N 1
ATOM 1474 C CA . VAL A 1 191 ? -13.278 -1.168 10.720 1.00 96.38 191 VAL A CA 1
ATOM 1475 C C . VAL A 1 191 ? -13.187 0.135 9.950 1.00 96.38 191 VAL A C 1
ATOM 1477 O O . VAL A 1 191 ? -13.666 0.222 8.824 1.00 96.38 191 VAL A O 1
ATOM 1480 N N . PHE A 1 192 ? -12.559 1.134 10.550 1.00 96.06 192 PHE A N 1
ATOM 1481 C CA . PHE A 1 192 ? -12.282 2.418 9.916 1.00 96.06 192 PHE A CA 1
ATOM 1482 C C . PHE A 1 192 ? -10.897 2.900 10.330 1.00 96.06 192 PHE A C 1
ATOM 1484 O O . PHE A 1 192 ? -10.303 2.361 11.261 1.00 96.06 192 PHE A O 1
ATOM 1491 N N . MET A 1 193 ? -10.344 3.889 9.641 1.00 95.88 193 MET A N 1
ATOM 1492 C CA . MET A 1 193 ? -9.001 4.385 9.930 1.00 95.88 193 MET A CA 1
ATOM 1493 C C . MET A 1 193 ? -9.054 5.744 10.619 1.00 95.88 193 MET A C 1
ATOM 1495 O O . MET A 1 193 ? -9.818 6.614 10.219 1.00 95.88 193 MET A O 1
ATOM 1499 N N . LYS A 1 194 ? -8.193 5.941 11.617 1.00 94.12 194 LYS A N 1
ATOM 1500 C CA . LYS A 1 194 ? -7.840 7.243 12.184 1.00 94.12 194 LYS A CA 1
ATOM 1501 C C . LYS A 1 194 ? -6.447 7.633 11.691 1.00 94.12 194 LYS A C 1
ATOM 1503 O O . LYS A 1 194 ? -5.508 6.850 11.848 1.00 94.12 194 LYS A O 1
ATOM 1508 N N . ARG A 1 195 ? -6.304 8.842 11.145 1.00 91.25 195 ARG A N 1
ATOM 1509 C CA . ARG A 1 195 ? -5.021 9.434 10.728 1.00 91.25 195 ARG A CA 1
ATOM 1510 C C . ARG A 1 195 ? -4.931 10.852 11.286 1.00 91.25 195 ARG A C 1
ATOM 1512 O O . ARG A 1 195 ? -5.584 11.769 10.798 1.00 91.25 195 ARG A O 1
ATOM 1519 N N . GLY A 1 196 ? -4.162 11.031 12.359 1.00 87.75 196 GLY A N 1
ATOM 1520 C CA . GLY A 1 196 ? -4.177 12.285 13.117 1.00 87.75 196 GLY A CA 1
ATOM 1521 C C . GLY A 1 196 ? -5.590 12.611 13.623 1.00 87.75 196 GLY A C 1
ATOM 1522 O O . GLY A 1 196 ? -6.128 11.881 14.456 1.00 87.75 196 GLY A O 1
ATOM 1523 N N . ASN A 1 197 ? -6.193 13.681 13.094 1.00 86.75 197 ASN A N 1
ATOM 1524 C CA . ASN A 1 197 ? -7.543 14.138 13.456 1.00 86.75 197 ASN A CA 1
ATOM 1525 C C . ASN A 1 197 ? -8.629 13.773 12.429 1.00 86.75 197 ASN A C 1
ATOM 1527 O O . ASN A 1 197 ? -9.783 14.151 12.624 1.00 86.75 197 ASN A O 1
ATOM 1531 N N . THR A 1 198 ? -8.285 13.080 11.340 1.00 89.88 198 THR A N 1
ATOM 1532 C CA . THR A 1 198 ? -9.258 12.659 10.323 1.00 89.88 198 THR A CA 1
ATOM 1533 C C . THR A 1 198 ? -9.611 11.183 10.465 1.00 89.88 198 THR A C 1
ATOM 1535 O O . THR A 1 198 ? -8.836 10.383 11.006 1.00 89.88 198 THR A O 1
ATOM 1538 N N . TYR A 1 199 ? -10.803 10.837 9.980 1.00 91.88 199 TYR A N 1
ATOM 1539 C CA . TYR A 1 199 ? -11.356 9.490 10.020 1.00 91.88 199 TYR A CA 1
ATOM 1540 C C . TYR A 1 199 ? -11.810 9.087 8.619 1.00 91.88 199 TYR A C 1
ATOM 1542 O O . TYR A 1 199 ? -12.527 9.842 7.972 1.00 91.88 199 TYR A O 1
ATOM 1550 N N . GLU A 1 200 ? -11.399 7.903 8.173 1.00 93.12 200 GLU A N 1
ATOM 1551 C CA . GLU A 1 200 ? -11.700 7.366 6.843 1.00 93.12 200 GLU A CA 1
ATOM 1552 C C . GLU A 1 200 ? -12.468 6.050 6.972 1.00 93.12 200 GLU A C 1
ATOM 1554 O O . GLU A 1 200 ? -12.126 5.218 7.814 1.00 93.12 200 GLU A O 1
ATOM 1559 N N . GLY A 1 201 ? -13.471 5.829 6.119 1.00 89.38 201 GLY A N 1
ATOM 1560 C CA . GLY A 1 201 ? -14.285 4.603 6.126 1.00 89.38 201 GLY A CA 1
ATOM 1561 C C . GLY A 1 201 ? -15.516 4.643 7.037 1.00 89.38 201 GLY A C 1
ATOM 1562 O O . GLY A 1 201 ? -16.176 3.621 7.211 1.00 89.38 201 GLY A O 1
ATOM 1563 N N . ILE A 1 202 ? -15.842 5.804 7.611 1.00 91.38 202 ILE A N 1
ATOM 1564 C CA . ILE A 1 202 ? -17.035 6.023 8.435 1.00 91.38 202 ILE A CA 1
ATOM 1565 C C . ILE A 1 202 ? -17.492 7.487 8.345 1.00 91.38 202 ILE A C 1
ATOM 1567 O O . ILE A 1 202 ? -16.667 8.391 8.248 1.00 91.38 202 ILE A O 1
ATOM 1571 N N . ASP A 1 203 ? -18.805 7.726 8.401 1.00 88.31 203 ASP A N 1
ATOM 1572 C CA . ASP A 1 203 ? -19.372 9.076 8.518 1.00 88.31 203 ASP A CA 1
ATOM 1573 C C . ASP A 1 203 ? -19.379 9.527 9.991 1.00 88.31 203 ASP A C 1
ATOM 1575 O O . ASP A 1 203 ? -20.143 9.011 10.817 1.00 88.31 203 ASP A O 1
ATOM 1579 N N . VAL A 1 204 ? -18.502 10.475 10.338 1.00 86.44 204 VAL A N 1
ATOM 1580 C CA . VAL A 1 204 ? -18.303 10.961 11.712 1.00 86.44 204 VAL A CA 1
ATOM 1581 C C . VAL A 1 204 ? -18.721 12.419 11.828 1.00 86.44 204 VAL A C 1
ATOM 1583 O O . VAL A 1 204 ? -18.095 13.310 11.262 1.00 86.44 204 VAL A O 1
ATOM 1586 N N . LYS A 1 205 ? -19.734 12.669 12.659 1.00 88.69 205 LYS A N 1
ATOM 1587 C CA . LYS A 1 205 ? -20.122 14.006 13.127 1.00 88.69 205 LYS A CA 1
ATOM 1588 C C . LYS A 1 205 ? -19.493 14.313 14.481 1.00 88.69 205 LYS A C 1
ATOM 1590 O O . LYS A 1 205 ? -18.997 15.414 14.696 1.00 88.69 205 LYS A O 1
ATOM 1595 N N . THR A 1 206 ? -19.507 13.334 15.385 1.00 88.38 206 THR A N 1
ATOM 1596 C CA . THR A 1 206 ? -18.875 13.407 16.708 1.00 88.38 206 THR A CA 1
ATOM 1597 C C . THR A 1 206 ? -18.161 12.097 17.013 1.00 88.38 206 THR A C 1
ATOM 1599 O O . THR A 1 206 ? -18.663 11.018 16.694 1.00 88.38 206 THR A O 1
ATOM 1602 N N . ILE A 1 207 ? -16.979 12.182 17.624 1.00 92.69 207 ILE A N 1
ATOM 1603 C CA . ILE A 1 207 ? -16.217 11.012 18.061 1.00 92.69 207 ILE A CA 1
ATOM 1604 C C . ILE A 1 207 ? -15.430 11.333 19.328 1.00 92.69 207 ILE A C 1
ATOM 1606 O O . ILE A 1 207 ? -14.782 12.376 19.414 1.00 92.69 207 ILE A O 1
ATOM 1610 N N . SER A 1 208 ? -15.514 10.459 20.328 1.00 91.06 208 SER A N 1
ATOM 1611 C CA . SER A 1 208 ? -14.684 10.558 21.528 1.00 91.06 208 SER A CA 1
ATOM 1612 C C . SER A 1 208 ? -13.304 9.953 21.290 1.00 91.06 208 SER A C 1
ATOM 1614 O O . SER A 1 208 ? -13.094 9.164 20.369 1.00 91.06 208 SER A O 1
ATOM 1616 N N . GLU A 1 209 ? -12.364 10.245 22.183 1.00 89.00 209 GLU A N 1
ATOM 1617 C CA . GLU A 1 209 ? -11.162 9.422 22.292 1.00 89.00 209 GLU A CA 1
ATOM 1618 C C . GLU A 1 209 ? -11.523 7.995 22.727 1.00 89.00 209 GLU A C 1
ATOM 1620 O O . GLU A 1 209 ? -12.539 7.769 23.398 1.00 89.00 209 GLU A O 1
ATOM 1625 N N 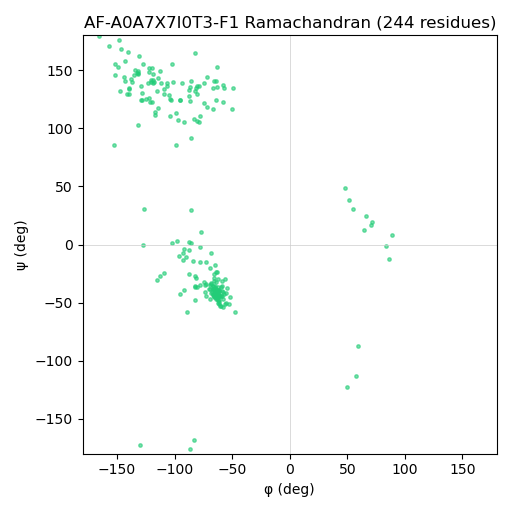. LEU A 1 210 ? -10.686 7.032 22.333 1.00 89.12 210 LEU A N 1
ATOM 1626 C CA . LEU A 1 210 ? -10.785 5.660 22.813 1.00 89.12 210 LEU A CA 1
ATOM 1627 C C . LEU A 1 210 ? -10.325 5.623 24.272 1.00 89.12 210 LEU A C 1
ATOM 1629 O O . LEU A 1 210 ? -9.166 5.914 24.564 1.00 89.12 210 LEU A O 1
ATOM 1633 N N . LYS A 1 211 ? -11.217 5.230 25.180 1.00 88.81 211 LYS A N 1
ATOM 1634 C CA . LYS A 1 211 ? -10.911 5.120 26.607 1.00 88.81 211 LYS A CA 1
ATOM 1635 C C . LYS A 1 211 ? -11.553 3.870 27.186 1.00 88.81 211 LYS A C 1
ATOM 1637 O O . LYS A 1 211 ? -12.716 3.591 26.915 1.00 88.81 211 LYS A O 1
ATOM 1642 N N . ASP A 1 212 ? -10.782 3.110 27.961 1.00 86.56 212 ASP A N 1
ATOM 1643 C CA . ASP A 1 212 ? -11.244 1.890 28.638 1.00 86.56 212 ASP A CA 1
ATOM 1644 C C . ASP A 1 212 ? -11.939 0.888 27.683 1.00 86.56 212 ASP A C 1
ATOM 1646 O O . ASP A 1 212 ? -12.948 0.271 28.023 1.00 86.56 212 ASP A O 1
ATOM 1650 N N . GLY A 1 213 ? -11.419 0.757 26.453 1.00 88.19 213 GLY A N 1
ATOM 1651 C CA . GLY A 1 213 ? -11.957 -0.144 25.422 1.00 88.19 213 GLY A CA 1
ATOM 1652 C C . GLY A 1 213 ? -13.290 0.305 24.816 1.00 88.19 213 GLY A C 1
ATOM 1653 O O . GLY A 1 213 ? -14.028 -0.515 24.265 1.00 88.19 213 GLY A O 1
ATOM 1654 N N . LYS A 1 214 ? -13.634 1.591 24.944 1.00 91.62 214 LYS A N 1
ATOM 1655 C CA . LYS A 1 214 ? -14.884 2.168 24.451 1.00 91.62 214 LYS A CA 1
ATOM 1656 C C . LYS A 1 214 ? -14.653 3.448 23.668 1.00 91.62 214 LYS A C 1
ATOM 1658 O O . LYS A 1 214 ? -13.753 4.230 23.974 1.00 91.62 214 LYS A O 1
ATOM 1663 N N . ILE A 1 215 ? -15.514 3.668 22.684 1.00 93.31 215 ILE A N 1
ATOM 1664 C CA . ILE A 1 215 ? -15.552 4.884 21.876 1.00 93.31 215 ILE A CA 1
ATOM 1665 C C . ILE A 1 215 ? -17.004 5.306 21.663 1.00 93.31 215 ILE A C 1
ATOM 1667 O O . ILE A 1 215 ? -17.887 4.462 21.503 1.00 93.31 215 ILE A O 1
ATOM 1671 N N . ILE A 1 216 ? -17.262 6.609 21.672 1.00 92.94 216 ILE A N 1
ATOM 1672 C CA . ILE A 1 216 ? -18.566 7.178 21.338 1.00 92.94 216 ILE A CA 1
ATOM 1673 C C . ILE A 1 216 ? -18.464 7.748 19.931 1.00 92.94 216 ILE A C 1
ATOM 1675 O O . ILE A 1 21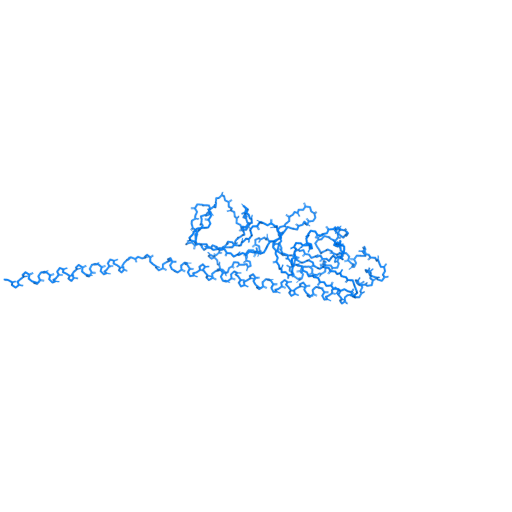6 ? -17.593 8.573 19.684 1.00 92.94 216 ILE A O 1
ATOM 1679 N N . ILE A 1 217 ? -19.334 7.315 19.020 1.00 93.25 217 ILE A N 1
ATOM 1680 C CA . ILE A 1 217 ? -19.399 7.807 17.637 1.00 93.25 217 ILE A CA 1
ATOM 1681 C C . ILE A 1 217 ? -20.839 8.208 17.351 1.00 93.25 217 ILE A C 1
ATOM 1683 O O . ILE A 1 217 ? -21.742 7.383 17.507 1.00 93.25 217 ILE A O 1
ATOM 1687 N N . ASN A 1 218 ? -21.060 9.456 16.931 1.00 93.25 218 ASN A N 1
ATOM 1688 C CA . ASN A 1 218 ? -22.390 10.014 16.665 1.00 93.25 218 ASN A CA 1
ATOM 1689 C C . ASN A 1 218 ? -23.370 9.714 17.819 1.00 93.25 218 ASN A C 1
ATOM 1691 O O . ASN A 1 218 ? -24.459 9.179 17.606 1.00 93.25 218 ASN A O 1
ATOM 1695 N N . ASP A 1 219 ? -22.916 9.985 19.048 1.00 91.12 219 ASP A N 1
ATOM 1696 C CA . ASP A 1 219 ? -23.640 9.805 20.318 1.00 91.12 219 ASP A CA 1
ATOM 1697 C C . ASP A 1 219 ? -24.005 8.353 20.690 1.00 91.12 219 ASP A C 1
ATOM 1699 O O . ASP A 1 219 ? -24.769 8.112 21.627 1.00 91.12 219 ASP A O 1
ATOM 1703 N N . LYS A 1 220 ? -23.429 7.359 20.001 1.00 91.56 220 LYS A N 1
ATOM 1704 C CA . LYS A 1 220 ? -23.580 5.931 20.321 1.00 91.56 220 LYS A CA 1
ATOM 1705 C C . LYS A 1 220 ? -22.284 5.356 20.884 1.00 91.56 220 LYS A C 1
ATOM 1707 O O . LYS A 1 220 ? -21.218 5.591 20.328 1.00 91.56 220 LYS A O 1
ATOM 1712 N N . GLU A 1 221 ? -22.373 4.589 21.972 1.00 91.81 221 GLU A N 1
ATOM 1713 C CA . GLU A 1 221 ? -21.221 3.917 22.597 1.00 91.81 221 GLU A CA 1
ATOM 1714 C C . GLU A 1 221 ? -20.973 2.536 21.973 1.00 91.81 221 GLU A C 1
ATOM 1716 O O . GLU A 1 221 ? -21.865 1.684 21.974 1.00 91.81 221 GLU A O 1
ATOM 1721 N N . TYR A 1 222 ? -19.733 2.295 21.553 1.00 92.44 222 TYR A N 1
ATOM 1722 C CA . TYR A 1 222 ? -19.244 1.031 21.005 1.00 92.44 222 TYR A CA 1
ATOM 1723 C C . TYR A 1 222 ? -18.104 0.482 21.863 1.00 92.44 222 TYR A C 1
ATOM 1725 O O . TYR A 1 222 ? -17.342 1.247 22.461 1.00 92.44 222 TYR A O 1
ATOM 1733 N N . PHE A 1 223 ? -17.947 -0.843 21.877 1.00 93.06 223 PHE A N 1
ATOM 1734 C CA . PHE A 1 223 ? -16.670 -1.442 22.270 1.00 93.06 223 PHE A CA 1
ATOM 1735 C C . PHE A 1 223 ? -15.676 -1.251 21.134 1.00 93.06 223 PHE A C 1
ATOM 1737 O O . PHE A 1 223 ? -16.053 -1.394 19.970 1.00 93.06 223 PHE A O 1
ATOM 1744 N N . ALA A 1 224 ? -14.432 -0.914 21.460 1.00 94.62 224 ALA A N 1
ATOM 1745 C CA . ALA A 1 224 ? -13.441 -0.587 20.455 1.00 94.62 224 ALA A CA 1
ATOM 1746 C C . ALA A 1 224 ? -12.007 -0.892 20.885 1.00 94.62 224 ALA A C 1
ATOM 1748 O O . ALA A 1 224 ? -11.670 -0.903 22.068 1.00 94.62 224 ALA A O 1
ATOM 1749 N N . THR A 1 225 ? -11.163 -1.105 19.884 1.00 95.56 225 THR A N 1
ATOM 1750 C CA . THR A 1 225 ? -9.718 -1.301 20.019 1.00 95.56 225 THR A CA 1
ATOM 1751 C C . THR A 1 225 ? -8.999 -0.715 18.804 1.00 95.56 225 THR A C 1
ATOM 1753 O O . THR A 1 225 ? -9.636 -0.338 17.814 1.00 95.56 225 THR A O 1
ATOM 1756 N N . THR A 1 226 ? -7.676 -0.599 18.883 1.00 95.00 226 THR A N 1
ATOM 1757 C CA . THR A 1 226 ? -6.836 -0.018 17.836 1.00 95.00 226 THR A CA 1
ATOM 1758 C C . THR A 1 226 ? -5.826 -1.024 17.301 1.00 95.00 226 THR A C 1
ATOM 1760 O O . THR A 1 226 ? -5.177 -1.763 18.040 1.00 95.00 226 THR A O 1
ATOM 1763 N N . VAL A 1 227 ? -5.644 -1.016 15.982 1.00 95.62 227 VAL A N 1
ATOM 1764 C CA . VAL A 1 227 ? -4.575 -1.746 15.300 1.00 95.62 227 VAL A CA 1
ATOM 1765 C C . VAL A 1 227 ? -3.672 -0.722 14.613 1.00 95.62 227 VAL A C 1
ATOM 1767 O O . VAL A 1 227 ? -4.135 -0.023 13.711 1.00 95.62 227 VAL A O 1
ATOM 1770 N N . PRO A 1 228 ? -2.401 -0.575 15.023 1.00 93.00 228 PRO A N 1
ATOM 1771 C CA . PRO A 1 228 ? -1.509 0.406 14.417 1.00 93.00 228 PRO A CA 1
ATOM 1772 C C . PRO A 1 228 ? -1.223 0.051 12.955 1.00 93.00 228 PRO A C 1
ATOM 1774 O O . PRO A 1 228 ? -1.018 -1.116 12.615 1.00 93.00 228 PRO A O 1
ATOM 1777 N N . LEU A 1 229 ? -1.165 1.071 12.100 1.00 92.44 229 LEU A N 1
ATOM 1778 C CA . LEU A 1 229 ? -0.728 0.954 10.714 1.00 92.44 229 LEU A CA 1
ATOM 1779 C C . LEU A 1 229 ? 0.516 1.809 10.493 1.00 92.44 229 LEU A C 1
ATOM 1781 O O . LEU A 1 229 ? 0.621 2.931 10.984 1.00 92.44 229 LEU A O 1
ATOM 1785 N N . ALA A 1 230 ? 1.462 1.281 9.718 1.00 91.44 230 ALA A N 1
ATOM 1786 C CA . ALA A 1 230 ? 2.592 2.076 9.264 1.00 91.44 230 ALA A CA 1
ATOM 1787 C C . ALA A 1 230 ? 2.094 3.213 8.361 1.00 91.44 230 ALA A C 1
ATOM 1789 O O . ALA A 1 230 ? 1.207 3.002 7.536 1.00 91.44 230 ALA A O 1
ATOM 1790 N N . SER A 1 231 ? 2.693 4.392 8.499 1.00 90.69 231 SER A N 1
ATOM 1791 C CA . SER A 1 231 ? 2.411 5.565 7.673 1.00 90.69 231 SER A CA 1
ATOM 1792 C C . SER A 1 231 ? 3.712 6.197 7.197 1.00 90.69 231 SER A C 1
ATOM 1794 O O . SER A 1 231 ? 4.728 6.136 7.896 1.00 90.69 231 SER A O 1
ATOM 1796 N N . THR A 1 232 ? 3.684 6.783 6.004 1.00 88.44 232 THR A N 1
ATOM 1797 C CA . THR A 1 232 ? 4.781 7.592 5.466 1.00 88.44 232 THR A CA 1
ATOM 1798 C C . THR A 1 232 ? 4.753 9.036 5.944 1.00 88.44 232 THR A C 1
ATOM 1800 O O . THR A 1 232 ? 5.751 9.739 5.805 1.00 88.44 232 THR A O 1
ATOM 1803 N N . ASP A 1 233 ? 3.645 9.498 6.526 1.00 82.25 233 ASP A N 1
ATOM 1804 C CA . ASP A 1 233 ? 3.572 10.855 7.054 1.00 82.25 233 ASP A CA 1
ATOM 1805 C C . ASP A 1 233 ? 4.280 10.925 8.405 1.00 82.25 233 ASP A C 1
ATOM 1807 O O . ASP A 1 233 ? 3.769 10.472 9.433 1.00 82.25 233 ASP A O 1
ATOM 1811 N N . ASN A 1 234 ? 5.473 11.518 8.407 1.00 69.44 234 ASN A N 1
ATOM 1812 C CA . ASN A 1 234 ? 6.273 11.697 9.613 1.00 69.44 234 ASN A CA 1
ATOM 1813 C C . ASN A 1 234 ? 5.445 12.325 10.750 1.00 69.44 234 ASN A C 1
ATOM 1815 O O . ASN A 1 234 ? 4.991 13.464 10.649 1.00 69.44 234 ASN A O 1
ATOM 1819 N N . GLY A 1 235 ? 5.273 11.574 11.841 1.00 69.31 235 GLY A N 1
ATOM 1820 C CA . GLY A 1 235 ? 4.609 12.032 13.065 1.00 69.31 235 GLY A CA 1
ATOM 1821 C C . GLY A 1 235 ? 3.080 11.938 13.076 1.00 69.31 235 GLY A C 1
ATOM 1822 O O . GLY A 1 235 ? 2.484 12.252 14.102 1.00 69.31 235 GLY A O 1
ATOM 1823 N N . THR A 1 236 ? 2.434 11.486 11.994 1.00 81.44 236 THR A N 1
ATOM 1824 C CA . THR A 1 236 ? 0.978 11.276 12.000 1.00 81.44 236 THR A CA 1
ATOM 1825 C C . THR A 1 236 ? 0.657 9.846 12.411 1.00 81.44 236 THR A C 1
ATOM 1827 O O . THR A 1 236 ? 0.808 8.907 11.626 1.00 81.44 236 THR A O 1
ATOM 1830 N N . GLU A 1 237 ? 0.182 9.672 13.644 1.00 86.81 237 GLU A N 1
ATOM 1831 C CA . GLU A 1 237 ? -0.317 8.376 14.097 1.00 86.81 237 GLU A CA 1
ATOM 1832 C C . GLU A 1 237 ? -1.459 7.908 13.192 1.00 86.81 237 GLU A C 1
ATOM 1834 O O . GLU A 1 237 ? -2.464 8.602 13.006 1.00 86.81 237 GLU A O 1
ATOM 1839 N N . THR A 1 238 ? -1.270 6.725 12.612 1.00 93.69 238 THR A N 1
ATOM 1840 C CA . THR A 1 238 ? -2.235 6.085 11.724 1.00 93.69 238 THR A CA 1
ATOM 1841 C C . THR A 1 238 ? -2.594 4.729 12.307 1.00 93.69 238 THR A C 1
ATOM 1843 O O . THR A 1 238 ? -1.729 3.921 12.644 1.00 93.69 238 THR A O 1
ATOM 1846 N N . SER A 1 239 ? -3.884 4.484 12.481 1.00 95.06 239 SER A N 1
ATOM 1847 C CA . SER A 1 239 ? -4.380 3.246 13.076 1.00 95.06 239 SER A CA 1
ATOM 1848 C C . SER A 1 239 ? -5.740 2.893 12.509 1.00 95.06 239 SER A C 1
ATOM 1850 O O . SER A 1 239 ? -6.498 3.765 12.089 1.00 95.06 239 SER A O 1
ATOM 1852 N N . LEU A 1 240 ? -6.056 1.608 12.507 1.00 96.81 240 LEU A N 1
ATOM 1853 C CA . LEU A 1 240 ? -7.415 1.139 12.320 1.00 96.81 240 LEU A CA 1
ATOM 1854 C C . LEU A 1 240 ? -8.101 1.098 13.674 1.00 96.81 240 LEU A C 1
ATOM 1856 O O . LEU A 1 240 ? -7.554 0.564 14.638 1.00 96.81 240 LEU A O 1
ATOM 1860 N N . ILE A 1 241 ? -9.306 1.636 13.728 1.00 96.38 241 ILE A N 1
ATOM 1861 C CA . ILE A 1 241 ? -10.223 1.461 14.838 1.00 96.38 241 ILE A CA 1
ATOM 1862 C C . ILE A 1 241 ? -11.149 0.311 14.470 1.00 96.38 241 ILE A C 1
ATOM 1864 O O . ILE A 1 241 ? -11.79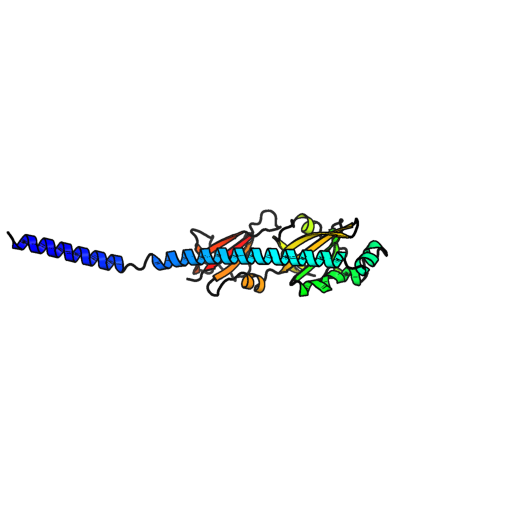5 0.326 13.421 1.00 96.38 241 ILE A O 1
ATOM 1868 N N . VAL A 1 242 ? -11.193 -0.690 15.340 1.00 96.62 242 VAL A N 1
ATOM 1869 C CA . VAL A 1 242 ? -12.117 -1.818 15.241 1.00 96.62 242 VAL A CA 1
ATOM 1870 C C . VAL A 1 242 ? -13.201 -1.581 16.274 1.00 96.62 242 VAL A C 1
ATOM 1872 O O . VAL A 1 242 ? -12.880 -1.375 17.443 1.00 96.62 242 VAL A O 1
ATOM 1875 N N . THR A 1 243 ? -14.465 -1.586 15.861 1.00 94.56 243 THR A N 1
ATOM 1876 C CA . THR A 1 243 ? -15.607 -1.413 16.763 1.00 94.56 243 THR A CA 1
ATOM 1877 C C . THR A 1 243 ? -16.559 -2.593 16.687 1.00 94.56 243 THR A C 1
ATOM 1879 O O . THR A 1 243 ? -16.657 -3.258 15.659 1.00 94.56 243 THR A O 1
ATOM 1882 N N . LEU A 1 244 ? -17.264 -2.853 17.785 1.00 92.06 244 LEU A N 1
ATOM 1883 C CA . LEU A 1 244 ? -18.320 -3.855 17.879 1.00 92.06 244 LEU A CA 1
ATOM 1884 C C . LEU A 1 244 ? -19.626 -3.155 18.261 1.00 92.06 244 LEU A C 1
ATOM 1886 O O . LEU A 1 244 ? -19.691 -2.473 19.291 1.00 92.06 244 LEU A O 1
ATOM 1890 N N . GLU A 1 245 ? -20.655 -3.322 17.430 1.00 80.81 245 GLU A N 1
ATOM 1891 C CA . GLU A 1 245 ? -22.006 -2.864 17.757 1.00 80.81 245 GLU A CA 1
ATOM 1892 C C . GLU A 1 245 ? -22.542 -3.611 18.985 1.00 80.81 245 GLU A C 1
ATOM 1894 O O . GLU A 1 245 ? -22.382 -4.831 19.104 1.00 80.81 245 GLU A O 1
ATOM 1899 N N . LYS A 1 246 ? -23.164 -2.862 19.902 1.00 63.09 246 LYS A N 1
ATOM 1900 C CA . LYS A 1 246 ? -23.844 -3.418 21.077 1.00 63.09 246 LYS A CA 1
ATOM 1901 C C . LYS A 1 246 ? -25.138 -4.131 20.706 1.00 63.09 246 LYS A C 1
ATOM 1903 O O . LYS A 1 246 ? -25.893 -3.584 19.873 1.00 63.09 246 LYS A O 1
#

Solvent-accessible surface area (backbone atoms only — not comparable to full-atom values): 13270 Å² total; per-residue (Å²): 124,72,70,64,57,54,53,54,53,50,52,53,53,52,52,52,51,50,53,52,50,53,62,73,64,58,82,76,61,64,63,60,54,51,49,53,53,51,48,53,53,48,51,51,50,33,52,51,43,50,52,49,50,49,53,50,52,52,52,45,52,50,52,48,52,52,52,58,60,68,32,63,66,45,49,39,34,48,69,71,67,60,38,58,79,39,65,70,37,16,40,44,32,39,79,46,21,65,86,63,64,28,66,35,23,35,33,25,41,80,86,25,29,26,42,14,18,31,72,47,42,86,48,42,69,43,75,42,52,67,60,64,70,52,48,48,86,51,63,25,36,42,80,43,77,60,98,90,48,78,44,51,24,44,30,36,39,44,81,50,63,54,88,93,46,53,34,34,38,39,41,22,34,58,66,44,65,69,48,35,55,70,41,36,84,50,94,58,43,48,42,31,36,38,49,66,94,47,67,46,72,61,93,76,88,42,72,54,74,80,50,96,51,27,31,35,49,67,92,40,75,28,44,37,52,77,46,83,45,55,51,49,53,88,90,47,60,31,30,34,40,40,34,33,72,124